Protein AF-A0A3M1DEK5-F1 (afdb_monomer)

Secondary structure (DSSP, 8-state):
----------------------S--------S---TTS--EEEE-SSEEEEE-GGGHHHHHHHHHHHHHHHHHHHHHHT---SSPEEEEEE-SSS---EEEEGGGTEEEEESSPP--TTT----HHHHHHHHHHHHHHHHHHH-SSSS-EEEEEEEEEE--SS--EEEEEEEEES----HHHHHHHHHHHHHHHTS----HHHHHHHHHHHHTT-S--TTGGG-GGG-SSHHHHHHHHHHHHHHHHHHHHHT-TTHHHHHHHHHHHHT-SSHHHHHHHHHSS-HHHHHHHHHHHHHHHHHHHHHHHHHT---S--SS--S---PEEEEEE-SS-EEEEEPPP----

Solvent-accessible surface area (backbone atoms only — not comparable to full-atom values): 20400 Å² total; per-residue (Å²): 134,90,82,79,85,77,86,76,90,72,80,89,76,84,78,84,77,72,87,72,86,62,78,78,82,69,77,65,75,86,63,95,72,76,57,88,90,58,70,76,44,76,51,73,60,95,60,36,36,36,35,29,36,84,93,40,51,70,55,46,55,53,48,55,56,40,52,63,65,37,45,59,56,43,24,58,56,61,71,47,80,75,89,67,62,35,37,34,40,56,41,72,90,55,103,57,55,56,66,43,55,39,55,81,51,40,32,36,40,38,35,65,47,72,62,81,46,70,64,60,31,89,65,60,43,65,56,25,43,52,29,24,28,49,25,41,31,48,47,51,57,46,28,39,65,50,93,53,76,46,71,46,69,68,53,77,46,78,47,76,72,90,80,65,71,45,82,53,56,47,67,47,69,48,79,83,67,75,39,38,18,56,56,43,4,51,9,51,40,36,14,32,76,59,69,39,40,71,94,30,73,34,36,52,50,54,50,44,52,22,54,76,66,74,57,68,80,52,80,72,45,33,44,36,69,87,62,35,91,41,75,66,46,45,51,44,33,40,50,50,20,26,51,44,40,51,47,36,32,73,77,74,29,81,49,52,67,41,45,43,25,48,49,28,20,75,68,61,57,81,51,63,45,60,40,32,33,75,72,74,70,37,43,50,66,56,50,50,54,57,37,52,48,59,52,34,56,54,44,52,63,66,43,43,67,59,61,75,65,59,75,90,80,73,80,94,60,76,84,91,77,88,64,73,72,43,76,78,43,85,54,100,88,53,70,44,68,48,74,62,81,80,81,80,78,133

Foldseek 3Di:
DDDDDDDDDDDDDPPPPDDPPDPDDPQDDPDPDPPPVFDWDWDDDPQAIEIDGPVCPVVSVVLRVLLVLLQCLLCVLLVHHDPHHAYEYEDAPDPDAAWAADLLRSYIYGYSPFDDDLLQHDFDRNNQRSQLNVSLNNLLCLQFLDNHFDFDWPDWDWDDPPPDIDIDIDTDGQGPQAAQLLSLQSSLQSSVSSPRGDDDPSLVVLLLCCLVVVNADDLVCRRDCVSQPDVSNNVRSSSLSNLLLVVCCVPPRSSLSSVLSNQNSVPVDSDSQVSCCVRVVGGSNRSSVSSSCVSNVVSCVVCVVVVVVDDDDDDPDDPPDDWDWDFPDDDPPDTDTDTDDDDDPD

Mean predicted aligned error: 13.61 Å

Radius of gyration: 29.68 Å; Cα contacts (8 Å, |Δi|>4): 471; chains: 1; bounding box: 72×61×105 Å

Nearest PDB structures (foldseek):
  4wz9-assembly1_A  TM=5.557E-01  e=1.636E-03  Anopheles gambiae
  4wz9-assembly1_B  TM=5.385E-01  e=1.636E-03  Anopheles gambiae
  4gaa-assembly1_B  TM=5.043E-01  e=1.481E-03  Xenopus laevis
  1gw6-assembly1_A  TM=5.086E-01  e=6.617E-03  Homo sapiens
  4fgm-assembly1_A  TM=4.361E-01  e=2.695E-03  Idiomarina loihiensis L2TR

Structure (mmCIF, N/CA/C/O backbone):
data_AF-A0A3M1DEK5-F1
#
_entry.id   AF-A0A3M1DEK5-F1
#
loop_
_atom_site.group_PDB
_atom_site.id
_atom_site.type_symbol
_atom_site.label_atom_id
_atom_site.label_alt_id
_atom_site.label_comp_id
_atom_site.label_asym_id
_atom_site.label_entity_id
_atom_site.label_seq_id
_atom_site.pdbx_PDB_ins_code
_atom_site.Cartn_x
_atom_site.Cartn_y
_atom_site.Cartn_z
_atom_site.occupancy
_atom_site.B_iso_or_equiv
_atom_site.auth_seq_id
_atom_site.auth_comp_id
_atom_site.auth_asym_id
_atom_site.auth_atom_id
_atom_site.pdbx_PDB_model_num
ATOM 1 N N . MET A 1 1 ? -29.230 46.510 -43.193 1.00 37.03 1 MET A N 1
ATOM 2 C CA . MET A 1 1 ? -29.216 45.340 -44.100 1.00 37.03 1 MET A CA 1
ATOM 3 C C . MET A 1 1 ? -28.936 44.106 -43.261 1.00 37.03 1 MET A C 1
ATOM 5 O O . MET A 1 1 ? -27.948 44.099 -42.545 1.00 37.03 1 MET A O 1
ATOM 9 N N . LYS A 1 2 ? -29.854 43.134 -43.260 1.00 36.25 2 LYS A N 1
ATOM 10 C CA . LYS A 1 2 ? -29.713 41.855 -42.552 1.00 36.25 2 LYS A CA 1
ATOM 11 C C . LYS A 1 2 ? -28.695 41.000 -43.308 1.00 36.25 2 LYS A C 1
ATOM 13 O O . LYS A 1 2 ? -28.969 40.644 -44.450 1.00 36.25 2 LYS A O 1
ATOM 18 N N . THR A 1 3 ? -27.567 40.660 -42.695 1.00 31.36 3 THR A N 1
ATOM 19 C CA . THR A 1 3 ? -26.621 39.694 -43.269 1.00 31.36 3 THR A CA 1
ATOM 20 C C . THR A 1 3 ? -26.770 38.378 -42.520 1.00 31.36 3 THR A C 1
ATOM 22 O O . THR A 1 3 ? -26.266 38.179 -41.422 1.00 31.36 3 THR A O 1
ATOM 25 N N . THR A 1 4 ? -27.580 37.512 -43.113 1.00 33.00 4 THR A N 1
ATOM 26 C CA . THR A 1 4 ? -27.827 36.121 -42.737 1.00 33.00 4 THR A CA 1
ATOM 27 C C . THR A 1 4 ? -26.549 35.290 -42.810 1.00 33.00 4 THR A C 1
ATOM 29 O O . THR A 1 4 ? -25.940 35.194 -43.875 1.00 33.00 4 THR A O 1
ATOM 32 N N . VAL A 1 5 ? -26.203 34.622 -41.709 1.00 33.22 5 VAL A N 1
ATOM 33 C CA . VAL A 1 5 ? -25.249 33.508 -41.691 1.00 33.22 5 VAL A CA 1
ATOM 34 C C . VAL A 1 5 ? -25.887 32.332 -42.435 1.00 33.22 5 VAL A C 1
ATOM 36 O O . VAL A 1 5 ? -26.913 31.800 -42.012 1.00 33.22 5 VAL A O 1
ATOM 39 N N . ARG A 1 6 ? -25.309 31.940 -43.574 1.00 29.34 6 ARG A N 1
ATOM 40 C CA . ARG A 1 6 ? -25.643 30.687 -44.263 1.00 29.34 6 ARG A CA 1
ATOM 41 C C . ARG A 1 6 ? -24.719 29.592 -43.737 1.00 29.34 6 ARG A C 1
ATOM 43 O O . ARG A 1 6 ? -23.532 29.602 -44.038 1.00 29.34 6 ARG A O 1
ATOM 50 N N . LEU A 1 7 ? -25.277 28.635 -42.995 1.00 34.72 7 LEU A N 1
ATOM 51 C CA . LEU A 1 7 ? -24.643 27.336 -42.784 1.00 34.72 7 LEU A CA 1
ATOM 52 C C . LEU A 1 7 ? -24.624 26.582 -44.120 1.00 34.72 7 LEU A C 1
ATOM 54 O O . LEU A 1 7 ? -25.664 26.121 -44.594 1.00 34.72 7 LEU A O 1
ATOM 58 N N . SER A 1 8 ? -23.451 26.444 -44.734 1.00 31.44 8 SER A N 1
ATOM 59 C CA . SER A 1 8 ? -23.248 25.476 -45.808 1.00 31.44 8 SER A CA 1
ATOM 60 C C . SER A 1 8 ? -22.974 24.105 -45.199 1.00 31.44 8 SER A C 1
ATOM 62 O O . SER A 1 8 ? -21.922 23.869 -44.610 1.00 31.44 8 SER A O 1
ATOM 64 N N . ARG A 1 9 ? -23.942 23.201 -45.375 1.00 39.97 9 ARG A N 1
ATOM 65 C CA . ARG A 1 9 ? -23.771 21.749 -45.279 1.00 39.97 9 ARG A CA 1
ATOM 66 C C . ARG A 1 9 ? -22.646 21.332 -46.234 1.00 39.97 9 ARG A C 1
ATOM 68 O O . ARG A 1 9 ? -22.867 21.292 -47.440 1.00 39.97 9 ARG A O 1
ATOM 75 N N . ALA A 1 10 ? -21.464 21.042 -45.704 1.00 33.56 10 ALA A N 1
ATOM 76 C CA . ALA A 1 10 ? -20.391 20.381 -46.437 1.00 33.56 10 ALA A CA 1
ATOM 77 C C . ALA A 1 10 ? -20.145 19.015 -45.792 1.00 33.56 10 ALA A C 1
ATOM 79 O O . ALA A 1 10 ? -20.048 18.892 -44.574 1.00 33.56 10 ALA A O 1
ATOM 80 N N . ALA A 1 11 ? -20.179 18.001 -46.648 1.00 32.59 11 ALA A N 1
ATOM 81 C CA . ALA A 1 11 ? -20.253 16.587 -46.342 1.00 32.59 11 ALA A CA 1
ATOM 82 C C . ALA A 1 11 ? -19.142 16.091 -45.408 1.00 32.59 11 ALA A C 1
ATOM 84 O O . ALA A 1 11 ? -17.968 16.411 -45.581 1.00 32.59 11 ALA A O 1
ATOM 85 N N . ALA A 1 12 ? -19.537 15.225 -44.475 1.00 32.56 12 ALA A N 1
ATOM 86 C CA . ALA A 1 12 ? -18.639 14.320 -43.784 1.00 32.56 12 ALA A CA 1
ATOM 87 C C . ALA A 1 12 ? -17.959 13.409 -44.818 1.00 32.56 12 ALA A C 1
ATOM 89 O O . ALA A 1 12 ? -18.596 12.530 -45.397 1.00 32.56 12 ALA A O 1
ATOM 90 N N . VAL A 1 13 ? -16.669 13.631 -45.054 1.00 30.77 13 VAL A N 1
ATOM 91 C CA . VAL A 1 13 ? -15.807 12.670 -45.740 1.00 30.77 13 VAL A CA 1
ATOM 92 C C . VAL A 1 13 ? -15.041 11.927 -44.656 1.00 30.77 13 VAL A C 1
ATOM 94 O O . VAL A 1 13 ? -14.088 12.438 -44.075 1.00 30.77 13 VAL A O 1
ATOM 97 N N . PHE A 1 14 ? -15.509 10.717 -44.362 1.00 32.22 14 PHE A N 1
ATOM 98 C CA . PHE A 1 14 ? -14.770 9.715 -43.606 1.00 32.22 14 PHE A CA 1
ATOM 99 C C . PHE A 1 14 ? -13.588 9.266 -44.476 1.00 32.22 14 PHE A C 1
ATOM 101 O O . PHE A 1 14 ? -13.751 8.450 -45.382 1.00 32.22 14 PHE A O 1
ATOM 108 N N . VAL A 1 15 ? -12.399 9.820 -44.241 1.00 31.03 15 VAL A N 1
ATOM 109 C CA . VAL A 1 15 ? -11.167 9.237 -44.781 1.00 31.03 15 VAL A CA 1
ATOM 110 C C . VAL A 1 15 ? -10.719 8.157 -43.804 1.00 31.03 15 VAL A C 1
ATOM 112 O O . VAL A 1 15 ? -10.085 8.430 -42.789 1.00 31.03 15 VAL A O 1
ATOM 115 N N . LEU A 1 16 ? -11.089 6.914 -44.120 1.00 36.59 16 LEU A N 1
ATOM 116 C CA . LEU A 1 16 ? -10.461 5.709 -43.585 1.00 36.59 16 LEU A CA 1
ATOM 117 C C . LEU A 1 16 ? -9.018 5.664 -44.121 1.00 36.59 16 LEU A C 1
ATOM 119 O O . LEU A 1 16 ? -8.759 5.156 -45.212 1.00 36.59 16 LEU A O 1
ATOM 123 N N . ALA A 1 17 ? -8.077 6.251 -43.382 1.00 32.72 17 ALA A N 1
ATOM 124 C CA . ALA A 1 17 ? -6.655 6.142 -43.679 1.00 32.72 17 ALA A CA 1
ATOM 125 C C . ALA A 1 17 ? -6.104 4.839 -43.080 1.00 32.72 17 ALA A C 1
ATOM 127 O O . ALA A 1 17 ? -5.862 4.726 -41.883 1.00 32.72 17 ALA A O 1
ATOM 128 N N . VAL A 1 18 ? -6.004 3.853 -43.970 1.00 32.34 18 VAL A N 1
ATOM 129 C CA . VAL A 1 18 ? -5.110 2.687 -44.011 1.00 32.34 18 VAL A CA 1
ATOM 130 C C . VAL A 1 18 ? -4.189 2.499 -42.796 1.00 32.34 18 VAL A C 1
ATOM 132 O O . VAL A 1 18 ? -3.241 3.252 -42.580 1.00 32.34 18 VAL A O 1
ATOM 135 N N . LEU A 1 19 ? -4.428 1.386 -42.094 1.00 37.12 19 LEU A N 1
ATOM 136 C CA .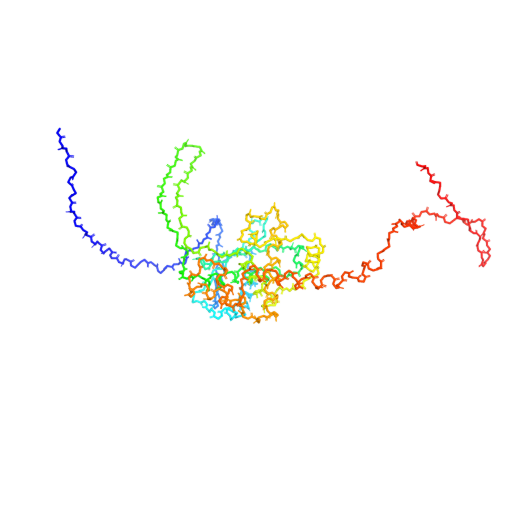 LEU A 1 19 ? -3.481 0.673 -41.238 1.00 37.12 19 LEU A CA 1
ATOM 137 C C . LEU A 1 19 ? -2.173 0.413 -42.001 1.00 37.12 19 LEU A C 1
ATOM 139 O O . LEU A 1 19 ? -2.036 -0.588 -42.706 1.00 37.12 19 LEU A O 1
ATOM 143 N N . ALA A 1 20 ? -1.197 1.303 -41.847 1.00 31.91 20 ALA A N 1
ATOM 144 C CA . ALA A 1 20 ? 0.193 0.926 -42.016 1.00 31.91 20 ALA A CA 1
ATOM 145 C C . ALA A 1 20 ? 0.581 0.114 -40.775 1.00 31.91 20 ALA A C 1
ATOM 147 O O . ALA A 1 20 ? 0.596 0.635 -39.661 1.00 31.91 20 ALA A O 1
ATOM 148 N N . ALA A 1 21 ? 0.850 -1.177 -40.974 1.00 38.56 21 ALA A N 1
ATOM 149 C CA . ALA A 1 21 ? 1.498 -2.028 -39.990 1.00 38.56 21 ALA A CA 1
ATOM 150 C C . ALA A 1 21 ? 2.889 -1.449 -39.678 1.00 38.56 21 ALA A C 1
ATOM 152 O O . ALA A 1 21 ? 3.874 -1.751 -40.350 1.00 38.56 21 ALA A O 1
ATOM 153 N N . GLY A 1 22 ? 2.945 -0.559 -38.687 1.00 32.78 22 GLY A N 1
ATOM 154 C CA . GLY A 1 22 ? 4.176 -0.203 -37.998 1.00 32.78 22 GLY A CA 1
ATOM 155 C C . GLY A 1 22 ? 4.704 -1.408 -37.213 1.00 32.78 22 GLY A C 1
ATOM 156 O O . GLY A 1 22 ? 3.951 -2.358 -36.970 1.00 32.78 22 GLY A O 1
ATOM 157 N N . PRO A 1 23 ? 5.992 -1.407 -36.828 1.00 33.41 23 PRO A N 1
ATOM 158 C CA . PRO A 1 23 ? 6.548 -2.476 -36.010 1.00 33.41 23 PRO A CA 1
ATOM 159 C C . PRO A 1 23 ? 5.674 -2.642 -34.765 1.00 33.41 23 PRO A C 1
ATOM 161 O O . PRO A 1 23 ? 5.221 -1.642 -34.205 1.00 33.41 23 PRO A O 1
ATOM 164 N N . ALA A 1 24 ? 5.409 -3.898 -34.388 1.00 33.09 24 ALA A N 1
ATOM 165 C CA . ALA A 1 24 ? 4.643 -4.263 -33.201 1.00 33.09 24 ALA A CA 1
ATOM 166 C C . ALA A 1 24 ? 4.950 -3.283 -32.068 1.00 33.09 24 ALA A C 1
ATOM 168 O O . ALA A 1 24 ? 6.126 -3.065 -31.769 1.00 33.09 24 ALA A O 1
ATOM 169 N N . ALA A 1 25 ? 3.904 -2.662 -31.517 1.00 34.53 25 ALA A N 1
ATOM 170 C CA . ALA A 1 25 ? 4.007 -1.697 -30.439 1.00 34.53 25 ALA A CA 1
ATOM 171 C C . ALA A 1 25 ? 4.928 -2.259 -29.347 1.00 34.53 25 ALA A C 1
ATOM 173 O O . ALA A 1 25 ? 4.537 -3.112 -28.553 1.00 34.53 25 ALA A O 1
ATOM 174 N N . ARG A 1 26 ? 6.189 -1.815 -29.335 1.00 38.62 26 ARG A N 1
ATOM 175 C CA . ARG A 1 26 ? 7.014 -1.891 -28.137 1.00 38.62 26 ARG A CA 1
ATOM 176 C C . ARG A 1 26 ? 6.287 -0.999 -27.146 1.00 38.62 26 ARG A C 1
ATOM 178 O O . ARG A 1 26 ? 6.066 0.168 -27.467 1.00 38.62 26 ARG A O 1
ATOM 185 N N . GLY A 1 27 ? 5.843 -1.578 -26.030 1.00 37.97 27 GLY A N 1
ATOM 186 C CA . GLY A 1 27 ? 5.125 -0.858 -24.981 1.00 37.97 27 GLY A CA 1
ATOM 187 C C . GLY A 1 27 ? 5.787 0.493 -24.730 1.00 37.97 27 GLY A C 1
ATOM 188 O O . GLY A 1 27 ? 7.012 0.573 -24.621 1.00 37.97 27 GLY A O 1
ATOM 189 N N . GLY A 1 28 ? 4.984 1.555 -24.752 1.00 39.44 28 GLY A N 1
ATOM 190 C CA . GLY A 1 28 ? 5.472 2.894 -24.466 1.00 39.44 28 GLY A CA 1
ATOM 191 C C . GLY A 1 28 ? 6.016 2.909 -23.046 1.00 39.44 28 GLY A C 1
ATOM 192 O O . GLY A 1 28 ? 5.269 2.692 -22.100 1.00 39.44 28 GLY A O 1
ATOM 193 N N . PHE A 1 29 ? 7.318 3.122 -22.902 1.00 50.53 29 PHE A N 1
ATOM 194 C CA . PHE A 1 29 ? 7.908 3.367 -21.599 1.00 50.53 29 PHE A CA 1
ATOM 195 C C . PHE A 1 29 ? 7.565 4.782 -21.161 1.00 50.53 29 PHE A C 1
ATOM 197 O O . PHE A 1 29 ? 7.844 5.740 -21.886 1.00 50.53 29 PHE A O 1
ATOM 204 N N . PHE A 1 30 ? 7.042 4.925 -19.952 1.00 54.28 30 PHE A N 1
ATOM 205 C CA . PHE A 1 30 ? 7.043 6.206 -19.276 1.00 54.28 30 PHE A CA 1
ATOM 206 C C . PHE A 1 30 ? 8.426 6.401 -18.640 1.00 54.28 30 PHE A C 1
ATOM 208 O O . PHE A 1 30 ? 8.727 5.899 -17.555 1.00 54.28 30 PHE A O 1
ATOM 215 N N . TYR A 1 31 ? 9.316 7.083 -19.361 1.00 56.50 31 TYR A N 1
ATOM 216 C CA . TYR A 1 31 ? 10.616 7.499 -18.838 1.00 56.50 31 TYR A CA 1
ATOM 217 C C . TYR A 1 31 ? 10.528 8.942 -18.348 1.00 56.50 31 TYR A C 1
ATOM 219 O O . TYR A 1 31 ? 10.505 9.860 -19.160 1.00 56.50 31 TYR A O 1
ATOM 227 N N . ASP A 1 32 ? 10.563 9.143 -17.030 1.00 54.38 32 ASP A N 1
ATOM 228 C CA . ASP A 1 32 ? 10.755 10.482 -16.453 1.00 54.38 32 ASP A CA 1
ATOM 229 C C . ASP A 1 32 ? 12.194 10.993 -16.708 1.00 54.38 32 ASP A C 1
ATOM 231 O O . ASP A 1 32 ? 12.430 12.189 -16.833 1.00 54.38 32 ASP A O 1
ATOM 235 N N . ARG A 1 33 ? 13.183 10.097 -16.901 1.00 63.53 33 ARG A N 1
ATOM 236 C CA . ARG A 1 33 ? 14.570 10.442 -17.289 1.00 63.53 33 ARG A CA 1
ATOM 237 C C . ARG A 1 33 ? 15.242 9.301 -18.071 1.00 63.53 33 ARG A C 1
ATOM 239 O O . ARG A 1 33 ? 15.556 8.273 -17.466 1.00 63.53 33 ARG A O 1
ATOM 246 N N . PRO A 1 34 ? 15.486 9.436 -19.389 1.00 64.56 34 PRO A N 1
ATOM 247 C CA . PRO A 1 34 ? 15.932 8.311 -20.217 1.00 64.56 34 PRO A CA 1
ATOM 248 C C . PRO A 1 34 ? 17.421 7.942 -20.079 1.00 64.56 34 PRO A C 1
ATOM 250 O O . PRO A 1 34 ? 17.779 6.850 -20.505 1.00 64.56 34 PRO A O 1
ATOM 253 N N . TYR A 1 35 ? 18.266 8.802 -19.484 1.00 77.00 35 TYR A N 1
ATOM 254 C CA . TYR A 1 35 ? 19.733 8.630 -19.370 1.00 77.00 35 TYR A CA 1
ATOM 255 C C . TYR A 1 35 ? 20.356 8.031 -20.646 1.00 77.00 35 TYR A C 1
ATOM 257 O O . TYR A 1 35 ? 20.676 6.842 -20.684 1.00 77.00 35 TYR A O 1
ATOM 265 N N . PRO A 1 36 ? 20.461 8.826 -21.729 1.00 79.31 36 PRO A N 1
ATOM 266 C CA . PRO A 1 36 ? 20.830 8.330 -23.059 1.00 79.31 36 PRO A CA 1
ATOM 267 C C . PRO A 1 36 ? 22.260 7.773 -23.145 1.00 79.31 36 PRO A C 1
ATOM 269 O O . PRO A 1 36 ? 22.608 7.117 -24.121 1.00 79.31 36 PRO A O 1
ATOM 272 N N . ASP A 1 37 ? 23.087 8.054 -22.143 1.00 83.56 37 ASP A N 1
ATOM 273 C CA . ASP A 1 37 ? 24.446 7.557 -21.952 1.00 83.56 37 ASP A CA 1
ATOM 274 C C . ASP A 1 37 ? 24.506 6.146 -21.338 1.00 83.56 37 ASP A C 1
ATOM 276 O O . ASP A 1 37 ? 25.575 5.537 -21.303 1.00 83.56 37 ASP A O 1
ATOM 280 N N . ILE A 1 38 ? 23.371 5.607 -20.883 1.00 85.06 38 ILE A N 1
ATOM 281 C CA . ILE A 1 38 ? 23.278 4.282 -20.272 1.00 85.06 38 ILE A CA 1
ATOM 282 C C . ILE A 1 38 ? 22.913 3.224 -21.314 1.00 85.06 38 ILE A C 1
ATOM 284 O O . ILE A 1 38 ? 21.900 3.315 -22.012 1.00 85.06 38 ILE A O 1
ATOM 288 N N . GLU A 1 39 ? 23.710 2.157 -21.360 1.00 89.94 39 GLU A N 1
ATOM 289 C CA . GLU A 1 39 ? 23.366 0.944 -22.095 1.00 89.94 39 GLU A CA 1
ATOM 290 C C . GLU A 1 39 ? 22.383 0.097 -21.275 1.00 89.94 39 GLU A C 1
ATOM 292 O O . GLU A 1 39 ? 22.756 -0.607 -20.331 1.00 89.94 39 GLU A O 1
ATOM 297 N N . TRP A 1 40 ? 21.103 0.193 -21.631 1.00 91.38 40 TRP A N 1
ATOM 298 C CA . TRP A 1 40 ? 20.036 -0.572 -20.996 1.00 91.38 40 TRP A CA 1
ATOM 299 C C . TRP A 1 40 ? 20.010 -2.025 -21.484 1.00 91.38 40 TRP A C 1
ATOM 301 O O . TRP A 1 40 ? 19.924 -2.313 -22.677 1.00 91.38 40 TRP A O 1
ATOM 311 N N . LEU A 1 41 ? 20.005 -2.942 -20.526 1.00 94.19 41 LEU A N 1
ATOM 312 C CA . LEU A 1 41 ? 19.834 -4.378 -20.680 1.00 94.19 41 LEU A CA 1
ATOM 313 C C . LEU A 1 41 ? 18.426 -4.779 -20.234 1.00 94.19 41 LEU A C 1
ATOM 315 O O . LEU A 1 41 ? 17.814 -4.113 -19.399 1.00 94.19 41 LEU A O 1
ATOM 319 N N . VAL A 1 42 ? 17.919 -5.892 -20.764 1.00 96.19 42 VAL A N 1
ATOM 320 C CA . VAL A 1 42 ? 16.624 -6.459 -20.369 1.00 96.19 42 VAL A CA 1
ATOM 321 C C . VAL A 1 42 ? 16.779 -7.909 -19.927 1.00 96.19 42 VAL A C 1
ATOM 323 O O . VAL A 1 42 ? 17.345 -8.738 -20.638 1.00 96.19 42 VAL A O 1
ATOM 326 N N . HIS A 1 43 ? 16.245 -8.221 -18.750 1.00 96.81 43 HIS A N 1
ATOM 327 C CA . HIS A 1 43 ? 16.070 -9.575 -18.250 1.00 96.81 43 HIS A CA 1
ATOM 328 C C . HIS A 1 43 ? 14.577 -9.917 -18.257 1.00 96.81 43 HIS A C 1
ATOM 330 O O . HIS A 1 43 ? 13.801 -9.377 -17.471 1.00 96.81 43 HIS A O 1
ATOM 336 N N . GLU A 1 44 ? 14.160 -10.793 -19.172 1.00 97.69 44 GLU A N 1
ATOM 337 C CA . GLU A 1 44 ? 12.771 -11.247 -19.241 1.00 97.69 44 GLU A CA 1
ATOM 338 C C . GLU A 1 44 ? 12.520 -12.479 -18.364 1.00 97.69 44 GLU A C 1
ATOM 340 O O . GLU A 1 44 ? 13.320 -13.417 -18.339 1.00 97.69 44 GLU A O 1
ATOM 345 N N . THR A 1 45 ? 11.361 -12.493 -17.710 1.00 98.00 45 THR A N 1
ATOM 346 C CA . THR A 1 45 ? 10.794 -13.636 -16.985 1.00 98.00 45 THR A CA 1
ATOM 347 C C . THR A 1 45 ? 9.441 -14.027 -17.598 1.00 98.00 45 THR A C 1
ATOM 349 O O . THR A 1 45 ? 9.114 -13.589 -18.708 1.00 98.00 45 THR A O 1
ATOM 352 N N . GLU A 1 46 ? 8.659 -14.876 -16.925 1.00 97.12 46 GLU A N 1
ATOM 353 C CA . GLU A 1 46 ? 7.328 -15.281 -17.395 1.00 97.12 46 GLU A CA 1
ATOM 354 C C . GLU A 1 46 ? 6.374 -14.081 -17.442 1.00 97.12 46 GLU A C 1
ATOM 356 O O . GLU A 1 46 ? 5.770 -13.816 -18.483 1.00 97.12 46 GLU A O 1
ATOM 361 N N . HIS A 1 47 ? 6.332 -13.293 -16.365 1.00 97.50 47 HIS A N 1
ATOM 362 C CA . HIS A 1 47 ? 5.372 -12.203 -16.190 1.00 97.50 47 HIS A CA 1
ATOM 363 C C . HIS A 1 47 ? 5.982 -10.797 -16.292 1.00 97.50 47 HIS A C 1
ATOM 365 O O . HIS A 1 47 ? 5.239 -9.816 -16.354 1.00 97.50 47 HIS A O 1
ATOM 371 N N . PHE A 1 48 ? 7.314 -10.666 -16.328 1.00 97.50 48 PHE A N 1
ATOM 372 C CA . PHE A 1 48 ? 7.986 -9.367 -16.238 1.00 97.50 48 PHE A CA 1
ATOM 373 C C . PHE A 1 48 ? 9.099 -9.174 -17.276 1.00 97.50 48 PHE A C 1
ATOM 375 O O . PHE A 1 48 ? 9.691 -10.124 -17.797 1.00 97.50 48 PHE A O 1
ATOM 382 N N . ARG A 1 49 ? 9.402 -7.905 -17.563 1.00 97.31 49 ARG A N 1
ATOM 383 C CA . ARG A 1 49 ? 10.611 -7.458 -18.269 1.00 97.31 49 ARG A CA 1
ATOM 384 C C . ARG A 1 49 ? 11.376 -6.501 -17.366 1.00 97.31 49 ARG A C 1
ATOM 386 O O . ARG A 1 49 ? 10.888 -5.410 -17.098 1.00 97.31 49 ARG A O 1
ATOM 393 N N . VAL A 1 50 ? 12.551 -6.900 -16.889 1.00 97.00 50 VAL A N 1
ATOM 394 C CA . VAL A 1 50 ? 13.363 -6.090 -15.972 1.00 97.00 50 VAL A CA 1
ATOM 395 C C . VAL A 1 50 ? 14.458 -5.369 -16.749 1.00 97.00 50 VAL A C 1
ATOM 397 O O . VAL A 1 50 ? 15.372 -6.005 -17.268 1.00 97.00 50 VAL A O 1
ATOM 400 N N . TYR A 1 51 ? 14.365 -4.048 -16.822 1.00 94.44 51 TYR A N 1
ATOM 401 C CA . TYR A 1 51 ? 15.318 -3.157 -17.470 1.00 94.44 51 TYR A CA 1
ATOM 402 C C . TYR A 1 51 ? 16.343 -2.654 -16.457 1.00 94.44 51 TYR A C 1
ATOM 404 O O . TYR A 1 51 ? 15.976 -2.152 -15.396 1.00 94.44 51 TYR A O 1
ATOM 412 N N . TYR A 1 52 ? 17.626 -2.804 -16.774 1.00 94.31 52 TYR A N 1
ATOM 413 C CA . TYR A 1 52 ? 18.743 -2.485 -15.881 1.00 94.31 52 TYR A CA 1
ATOM 414 C C . TYR A 1 52 ? 19.998 -2.125 -16.689 1.00 94.31 52 TYR A C 1
ATOM 416 O O . TYR A 1 52 ? 19.965 -2.122 -17.913 1.00 94.31 52 TYR A O 1
ATOM 424 N N . TYR A 1 53 ? 21.113 -1.832 -16.029 1.00 93.62 53 TYR A N 1
ATOM 425 C CA . TYR A 1 53 ? 22.426 -1.600 -16.647 1.00 93.62 53 TYR A CA 1
ATOM 426 C C . TYR A 1 53 ? 23.482 -2.430 -15.917 1.00 93.62 53 TYR A C 1
ATOM 428 O O . TYR A 1 53 ? 23.232 -2.897 -14.810 1.00 93.62 53 TYR A O 1
ATOM 436 N N . ALA A 1 54 ? 24.650 -2.654 -16.526 1.00 92.25 54 ALA A N 1
ATOM 437 C CA . ALA A 1 54 ? 25.598 -3.688 -16.086 1.00 92.25 54 ALA A CA 1
ATOM 438 C C . ALA A 1 54 ? 25.972 -3.649 -14.585 1.00 92.25 54 ALA A C 1
ATOM 440 O O . ALA A 1 54 ? 26.133 -4.704 -13.977 1.00 92.25 54 ALA A O 1
ATOM 441 N N . GLY A 1 55 ? 26.053 -2.460 -13.971 1.00 91.69 55 GLY A N 1
ATOM 442 C CA . GLY A 1 55 ? 26.310 -2.305 -12.529 1.00 91.69 55 GLY A CA 1
ATOM 443 C C . GLY A 1 55 ? 25.204 -2.857 -11.616 1.00 91.69 55 GLY A C 1
ATOM 444 O O . GLY A 1 55 ? 25.494 -3.297 -10.509 1.00 91.69 55 GLY A O 1
ATOM 445 N N . GLU A 1 56 ? 23.966 -2.937 -12.110 1.00 93.94 56 GLU A N 1
ATOM 446 C CA . GLU A 1 56 ? 22.770 -3.328 -11.351 1.00 93.94 56 GLU A CA 1
ATOM 447 C C . GLU A 1 56 ? 22.322 -4.769 -11.580 1.00 93.94 56 GLU A C 1
ATOM 449 O O . GLU A 1 56 ? 21.214 -5.146 -11.197 1.00 93.94 56 GLU A O 1
ATOM 454 N N . GLU A 1 57 ? 23.145 -5.614 -12.204 1.00 95.81 57 GLU A N 1
ATOM 455 C CA . GLU A 1 57 ? 22.734 -6.985 -12.529 1.00 95.81 57 GLU A CA 1
ATOM 456 C C . GLU A 1 57 ? 22.272 -7.766 -11.285 1.00 95.81 57 GLU A C 1
ATOM 458 O O . GLU A 1 57 ? 21.277 -8.498 -11.329 1.00 95.81 57 GLU A O 1
ATOM 463 N N . TRP A 1 58 ? 22.958 -7.589 -10.150 1.00 95.25 58 TRP A N 1
ATOM 464 C CA . TRP A 1 58 ? 22.575 -8.232 -8.893 1.00 95.25 58 TRP A CA 1
ATOM 465 C C . TRP A 1 58 ? 21.180 -7.788 -8.427 1.00 95.25 58 TRP A C 1
ATOM 467 O O . TRP A 1 58 ? 20.334 -8.636 -8.113 1.00 95.25 58 TRP A O 1
ATOM 477 N N . THR A 1 59 ? 20.921 -6.478 -8.438 1.00 95.62 59 THR A N 1
ATOM 478 C CA . THR A 1 59 ? 19.628 -5.888 -8.077 1.00 95.62 59 THR A CA 1
ATOM 479 C C . THR A 1 59 ? 18.537 -6.366 -9.032 1.00 95.62 59 THR A C 1
ATOM 481 O O . THR A 1 59 ? 17.496 -6.845 -8.585 1.00 95.62 59 THR A O 1
ATOM 484 N N . ALA A 1 60 ? 18.791 -6.342 -10.342 1.00 96.94 60 ALA A N 1
ATOM 485 C CA . ALA A 1 60 ? 17.846 -6.766 -11.371 1.00 96.94 60 ALA A CA 1
ATOM 486 C C . ALA A 1 60 ? 17.435 -8.238 -11.225 1.00 96.94 60 ALA A C 1
ATOM 488 O O . ALA A 1 60 ? 16.249 -8.564 -11.286 1.00 96.94 60 ALA A O 1
ATOM 489 N N . ARG A 1 61 ? 18.389 -9.136 -10.942 1.00 97.75 61 ARG A N 1
ATOM 490 C CA . ARG A 1 61 ? 18.102 -10.554 -10.656 1.00 97.75 61 ARG A CA 1
ATOM 491 C C . ARG A 1 61 ? 17.255 -10.721 -9.396 1.00 97.75 61 ARG A C 1
ATOM 493 O O . ARG A 1 61 ? 16.375 -11.583 -9.345 1.00 97.75 61 ARG A O 1
ATOM 500 N N . ARG A 1 62 ? 17.515 -9.911 -8.367 1.00 97.31 62 ARG A N 1
ATOM 501 C CA . ARG A 1 62 ? 16.746 -9.924 -7.118 1.00 97.31 62 ARG A CA 1
ATOM 502 C C . ARG A 1 62 ? 15.318 -9.416 -7.332 1.00 97.31 62 ARG A C 1
ATOM 504 O O . ARG A 1 62 ? 14.390 -10.062 -6.849 1.00 97.31 62 ARG A O 1
ATOM 511 N N . VAL A 1 63 ? 15.149 -8.332 -8.084 1.00 97.50 63 VAL A N 1
ATOM 512 C CA . VAL A 1 63 ? 13.849 -7.786 -8.501 1.00 97.50 63 VAL A CA 1
ATOM 513 C C . VAL A 1 63 ? 13.066 -8.823 -9.301 1.00 97.50 63 VAL A C 1
ATOM 515 O O . VAL A 1 63 ? 11.955 -9.157 -8.910 1.00 97.50 63 VAL A O 1
ATOM 518 N N . ALA A 1 64 ? 13.663 -9.422 -10.336 1.00 98.31 64 ALA A N 1
ATOM 519 C CA . ALA A 1 64 ? 13.025 -10.461 -11.148 1.00 98.31 64 ALA A CA 1
ATOM 520 C C . ALA A 1 64 ? 12.522 -11.642 -10.298 1.00 98.31 64 ALA A C 1
ATOM 522 O O . ALA A 1 64 ? 11.376 -12.072 -10.421 1.00 98.31 64 ALA A O 1
ATOM 523 N N . LYS A 1 65 ? 13.358 -12.131 -9.372 1.00 98.25 65 LYS A N 1
ATOM 524 C CA . LYS A 1 65 ? 12.998 -13.222 -8.457 1.00 98.25 65 LYS A CA 1
ATOM 525 C C . LYS A 1 65 ? 11.790 -12.878 -7.582 1.00 98.25 65 LYS A C 1
ATOM 527 O O . LYS A 1 65 ? 10.938 -13.738 -7.368 1.00 98.25 65 LYS A O 1
ATOM 532 N N . TRP A 1 66 ? 11.758 -11.681 -7.000 1.00 98.06 66 TRP A N 1
ATOM 533 C CA . TRP A 1 66 ? 10.681 -11.292 -6.089 1.00 98.06 66 TRP A CA 1
ATOM 534 C C . TRP A 1 66 ? 9.410 -10.872 -6.827 1.00 98.06 66 TRP A C 1
ATOM 536 O O . TRP A 1 66 ? 8.332 -11.187 -6.335 1.00 98.06 66 TRP A O 1
ATOM 546 N N . ALA A 1 67 ? 9.522 -10.294 -8.026 1.00 97.75 67 ALA A N 1
ATOM 547 C CA . ALA A 1 67 ? 8.388 -10.006 -8.904 1.00 97.75 67 ALA A CA 1
ATOM 548 C C . ALA A 1 67 ? 7.594 -11.285 -9.208 1.00 97.75 67 ALA A C 1
ATOM 550 O O . ALA A 1 67 ? 6.391 -11.353 -8.965 1.00 97.75 67 ALA A O 1
ATOM 551 N N . GLU A 1 68 ? 8.286 -12.347 -9.634 1.00 98.25 68 GLU A N 1
ATOM 552 C CA . GLU A 1 68 ? 7.655 -13.642 -9.923 1.00 98.25 68 GLU A CA 1
ATOM 553 C C . GLU A 1 68 ? 7.021 -14.279 -8.680 1.00 98.25 68 GLU A C 1
ATOM 555 O O . GLU A 1 68 ? 5.943 -14.865 -8.748 1.00 98.25 68 GLU A O 1
ATOM 560 N N . ARG A 1 69 ? 7.641 -14.121 -7.505 1.00 98.06 69 ARG A N 1
ATOM 561 C CA . ARG A 1 69 ? 7.054 -14.608 -6.246 1.00 98.06 69 ARG A CA 1
ATOM 562 C C . ARG A 1 69 ? 5.832 -13.808 -5.800 1.00 98.06 69 ARG A C 1
ATOM 564 O O . ARG A 1 69 ? 4.978 -14.366 -5.119 1.00 98.06 69 ARG A O 1
ATOM 571 N N . ALA A 1 70 ? 5.769 -12.521 -6.128 1.00 97.19 70 ALA A N 1
ATOM 572 C CA . ALA A 1 70 ? 4.641 -11.654 -5.808 1.00 97.19 70 ALA A CA 1
ATOM 573 C C . ALA A 1 70 ? 3.460 -11.848 -6.773 1.00 97.19 70 ALA A C 1
ATOM 575 O O . ALA A 1 70 ? 2.318 -11.613 -6.377 1.00 97.19 70 ALA A O 1
ATOM 576 N N . TYR A 1 71 ? 3.714 -12.315 -8.004 1.00 97.44 71 TYR A N 1
ATOM 577 C CA . TYR A 1 71 ? 2.707 -12.399 -9.064 1.00 97.44 71 TYR A CA 1
ATOM 578 C C . TYR A 1 71 ? 1.439 -13.150 -8.639 1.00 97.44 71 TYR A C 1
ATOM 580 O O . TYR A 1 71 ? 0.347 -12.579 -8.663 1.00 97.44 71 TYR A O 1
ATOM 588 N N . GLY A 1 72 ? 1.580 -14.408 -8.210 1.00 96.44 72 GLY A N 1
ATOM 589 C CA . GLY A 1 72 ? 0.453 -15.250 -7.793 1.00 96.44 72 GLY A CA 1
ATOM 590 C C . GLY A 1 72 ? -0.341 -14.640 -6.632 1.00 96.44 72 GLY A C 1
ATOM 591 O O . GLY A 1 72 ? -1.508 -14.302 -6.822 1.00 96.44 72 GLY A O 1
ATOM 592 N N . PRO A 1 73 ? 0.282 -14.405 -5.458 1.00 95.81 73 PRO A N 1
ATOM 593 C CA . PRO A 1 73 ? -0.414 -13.865 -4.289 1.00 95.81 73 PRO A CA 1
ATOM 594 C C . PRO A 1 73 ? -1.184 -12.564 -4.553 1.00 95.81 73 PRO A C 1
ATOM 596 O O . PRO A 1 73 ? -2.305 -12.406 -4.067 1.00 95.81 73 PRO A O 1
ATOM 599 N N . VAL A 1 74 ? -0.606 -11.641 -5.330 1.00 94.88 74 VAL A N 1
ATOM 600 C CA . VAL A 1 74 ? -1.237 -10.346 -5.621 1.00 94.88 74 VAL A CA 1
ATOM 601 C C . VAL A 1 74 ? -2.347 -10.488 -6.662 1.00 94.88 74 VAL A C 1
ATOM 603 O O . VAL A 1 74 ? -3.442 -9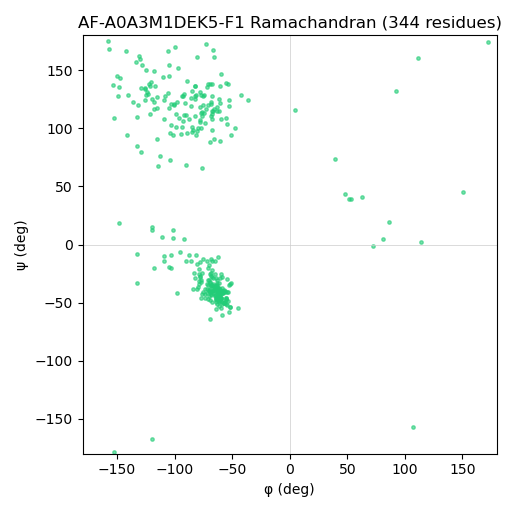.972 -6.453 1.00 94.88 74 VAL A O 1
ATOM 606 N N . THR A 1 75 ? -2.130 -11.205 -7.767 1.00 94.00 75 THR A N 1
ATOM 607 C CA . THR A 1 75 ? -3.172 -11.361 -8.803 1.00 94.00 75 THR A CA 1
ATOM 608 C C . THR A 1 75 ? -4.361 -12.190 -8.316 1.00 94.00 75 THR A C 1
ATOM 610 O O . THR A 1 75 ? -5.507 -11.875 -8.647 1.00 94.00 75 THR A O 1
ATOM 613 N N . GLU A 1 76 ? -4.129 -13.199 -7.471 1.00 94.38 76 GLU A N 1
ATOM 614 C CA . GLU A 1 76 ? -5.179 -14.028 -6.869 1.00 94.38 76 GLU A CA 1
ATOM 615 C C . GLU A 1 76 ? -6.089 -13.234 -5.928 1.00 94.38 76 GLU A C 1
ATOM 617 O O . GLU A 1 76 ? -7.306 -13.457 -5.934 1.00 94.38 76 GLU A O 1
ATOM 622 N N . LEU A 1 77 ? -5.534 -12.269 -5.179 1.00 92.25 77 LEU A N 1
ATOM 623 C CA . LEU A 1 77 ? -6.286 -11.394 -4.272 1.00 92.25 77 LEU A CA 1
ATOM 624 C C . LEU A 1 77 ? -7.432 -10.669 -4.996 1.00 92.25 77 LEU A C 1
ATOM 626 O O . LEU A 1 77 ? -8.548 -10.602 -4.477 1.00 92.25 77 LEU A O 1
ATOM 630 N N . PHE A 1 78 ? -7.178 -10.205 -6.221 1.00 89.56 78 PHE A N 1
ATOM 631 C CA . PHE A 1 78 ? -8.173 -9.556 -7.082 1.00 89.56 78 PHE A CA 1
ATOM 632 C C . PHE A 1 78 ? -8.828 -10.520 -8.079 1.00 89.56 78 PHE A C 1
ATOM 634 O O . PHE A 1 78 ? -9.756 -10.133 -8.781 1.00 89.56 78 PHE A O 1
ATOM 641 N N . SER A 1 79 ? -8.364 -11.774 -8.164 1.00 91.06 79 SER A N 1
ATOM 642 C CA . SER A 1 79 ? -8.703 -12.706 -9.253 1.00 91.06 79 SER A CA 1
ATOM 643 C C . SER A 1 79 ? -8.560 -12.060 -10.634 1.00 91.06 79 SER A C 1
ATOM 645 O O . SER A 1 79 ? -9.414 -12.212 -11.508 1.00 91.06 79 SER A O 1
ATOM 647 N N . PHE A 1 80 ? -7.468 -11.315 -10.799 1.00 87.75 80 PHE A N 1
ATOM 648 C CA . PHE A 1 80 ? -7.190 -10.488 -11.964 1.00 87.75 80 PHE A CA 1
ATOM 649 C C . PHE A 1 80 ? -5.780 -10.796 -12.494 1.00 87.75 80 PHE A C 1
ATOM 651 O O . PHE A 1 80 ? -4.831 -10.069 -12.190 1.00 87.75 80 PHE A O 1
ATOM 658 N N . PRO A 1 81 ? -5.601 -11.899 -13.248 1.00 88.44 81 PRO A N 1
ATOM 659 C CA . PRO A 1 81 ? -4.334 -12.179 -13.909 1.00 88.44 81 PRO A CA 1
ATOM 660 C C . PRO A 1 81 ? -4.081 -11.151 -15.017 1.00 88.44 81 PRO A C 1
ATOM 662 O O . PRO A 1 81 ? -4.984 -10.785 -15.776 1.00 88.44 81 PRO A O 1
ATOM 665 N N . LEU A 1 82 ? -2.836 -10.694 -15.117 1.00 85.62 82 LEU A N 1
ATOM 666 C CA . LEU A 1 82 ? -2.423 -9.723 -16.126 1.00 85.62 82 LEU A CA 1
ATOM 667 C C . LEU A 1 82 ? -2.126 -10.437 -17.446 1.00 85.62 82 LEU A C 1
ATOM 669 O O . LEU A 1 82 ? -1.488 -11.486 -17.457 1.00 85.62 82 LEU A O 1
ATOM 673 N N . LYS A 1 83 ? -2.598 -9.863 -18.558 1.00 83.69 83 LYS A N 1
ATOM 674 C CA . LYS A 1 83 ? -2.382 -10.417 -19.907 1.00 83.69 83 LYS A CA 1
ATOM 675 C C . LYS A 1 83 ? -1.007 -10.072 -20.468 1.00 83.69 83 LYS A C 1
ATOM 677 O O . LYS A 1 83 ? -0.398 -10.894 -21.141 1.00 83.69 83 LYS A O 1
ATOM 682 N N . GLU A 1 84 ? -0.555 -8.853 -20.199 1.00 84.62 84 GLU A N 1
ATOM 683 C CA . GLU A 1 84 ? 0.717 -8.329 -20.681 1.00 84.62 84 GLU A CA 1
ATOM 684 C C . GLU A 1 84 ? 1.797 -8.474 -19.609 1.00 84.62 84 GLU A C 1
ATOM 686 O O . GLU A 1 84 ? 1.506 -8.451 -18.408 1.00 84.62 84 GLU A O 1
ATOM 691 N N . LYS A 1 85 ? 3.055 -8.598 -20.047 1.00 91.06 85 LYS A N 1
ATOM 692 C CA . LYS A 1 85 ? 4.197 -8.546 -19.129 1.00 91.06 85 LYS A CA 1
ATOM 693 C C . LYS A 1 85 ? 4.355 -7.135 -18.573 1.00 91.06 85 LYS A C 1
ATOM 695 O O . LYS A 1 85 ? 4.320 -6.171 -19.336 1.00 91.06 85 LYS A O 1
ATOM 700 N N . ILE A 1 86 ? 4.637 -7.041 -17.279 1.00 89.62 86 ILE A N 1
ATOM 701 C CA . ILE A 1 86 ? 4.919 -5.768 -16.613 1.00 89.62 86 ILE A CA 1
ATOM 702 C C . ILE A 1 86 ? 6.395 -5.405 -16.776 1.00 89.62 86 ILE A C 1
ATOM 704 O O . ILE A 1 86 ? 7.294 -6.223 -16.567 1.00 89.62 86 ILE A O 1
ATOM 708 N N . ASN A 1 87 ? 6.648 -4.162 -17.160 1.00 92.00 87 ASN A N 1
ATOM 709 C CA . ASN A 1 87 ? 7.974 -3.585 -17.286 1.00 92.00 87 ASN A CA 1
ATOM 710 C C . ASN A 1 87 ? 8.445 -3.122 -15.904 1.00 92.00 87 ASN A C 1
ATOM 712 O O . ASN A 1 87 ? 7.741 -2.380 -15.228 1.00 92.00 87 ASN A O 1
ATOM 716 N N . ILE A 1 88 ? 9.635 -3.532 -15.477 1.00 92.31 88 ILE A N 1
ATOM 717 C CA . ILE A 1 88 ? 10.259 -3.049 -14.244 1.00 92.31 88 ILE A CA 1
ATOM 718 C C . ILE A 1 88 ? 11.561 -2.349 -14.607 1.00 92.31 88 ILE A C 1
ATOM 720 O O . ILE A 1 88 ? 12.428 -2.964 -15.215 1.00 92.31 88 ILE A O 1
ATOM 724 N N . VAL A 1 89 ? 11.721 -1.085 -14.234 1.00 91.31 89 VAL A N 1
ATOM 725 C CA . VAL A 1 89 ? 12.953 -0.318 -14.456 1.00 91.31 89 VAL A CA 1
ATOM 726 C C . VAL A 1 89 ? 13.725 -0.228 -13.145 1.00 91.31 89 VAL A C 1
ATOM 728 O O . VAL A 1 89 ? 13.203 0.293 -12.163 1.00 91.31 89 VAL A O 1
ATOM 731 N N . VAL A 1 90 ? 14.962 -0.72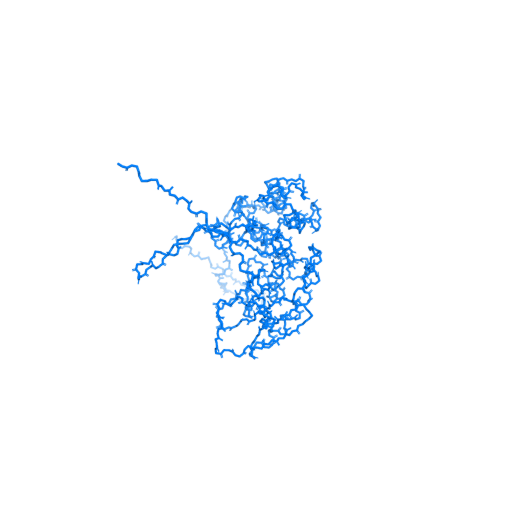8 -13.129 1.00 92.31 90 VAL A N 1
ATOM 732 C CA . VAL A 1 90 ? 15.868 -0.642 -11.975 1.00 92.31 90 VAL A CA 1
ATOM 733 C C . VAL A 1 90 ? 16.732 0.612 -12.085 1.00 92.31 90 VAL A C 1
ATOM 735 O O . VAL A 1 90 ? 17.348 0.857 -13.125 1.00 92.31 90 VAL A O 1
ATOM 738 N N . ARG A 1 91 ? 16.771 1.406 -11.011 1.00 87.06 91 ARG A N 1
ATOM 739 C CA . ARG A 1 91 ? 17.453 2.708 -10.938 1.00 87.06 91 ARG A CA 1
ATOM 740 C C . ARG A 1 91 ? 18.434 2.751 -9.773 1.00 87.06 91 ARG A C 1
ATOM 742 O O . ARG A 1 91 ? 18.054 2.389 -8.672 1.00 87.06 91 ARG A O 1
ATOM 749 N N . ASP A 1 92 ? 19.646 3.240 -9.990 1.00 89.62 92 ASP A N 1
ATOM 750 C CA . ASP A 1 92 ? 20.622 3.520 -8.916 1.00 89.62 92 ASP A CA 1
ATOM 751 C C . ASP A 1 92 ? 21.531 4.715 -9.258 1.00 89.62 92 ASP A C 1
ATOM 753 O O . ASP A 1 92 ? 22.628 4.869 -8.736 1.00 89.62 92 ASP A O 1
ATOM 757 N N . GLN A 1 93 ? 21.118 5.558 -10.209 1.00 82.94 93 GLN A N 1
ATOM 758 C CA . GLN A 1 93 ? 21.907 6.719 -10.635 1.00 82.94 93 GLN A CA 1
ATOM 759 C C . GLN A 1 93 ? 21.672 7.952 -9.764 1.00 82.94 93 GLN A C 1
ATOM 761 O O . GLN A 1 93 ? 22.413 8.931 -9.866 1.00 82.94 93 GLN A O 1
ATOM 766 N N . GLU A 1 94 ? 20.618 7.937 -8.957 1.00 79.62 94 GLU A N 1
ATOM 767 C CA . GLU A 1 94 ? 20.251 9.022 -8.063 1.00 79.62 94 GLU A CA 1
ATOM 768 C C . GLU A 1 94 ? 20.488 8.610 -6.606 1.00 79.62 94 GLU A C 1
ATOM 770 O O . GLU A 1 94 ? 20.222 7.470 -6.235 1.00 79.62 94 GLU A O 1
ATOM 775 N N . ASP A 1 95 ? 20.910 9.555 -5.760 1.00 79.62 95 ASP A N 1
ATOM 776 C CA . ASP A 1 95 ? 20.894 9.389 -4.298 1.00 79.62 95 ASP A CA 1
ATOM 777 C C . ASP A 1 95 ? 19.452 9.554 -3.788 1.00 79.62 95 ASP A C 1
ATOM 779 O O . ASP A 1 95 ? 19.061 10.561 -3.191 1.00 79.62 95 ASP A O 1
ATOM 783 N N . TYR A 1 96 ? 18.608 8.609 -4.197 1.00 74.38 96 TYR A N 1
ATOM 784 C CA . TYR A 1 96 ? 17.171 8.613 -3.994 1.00 74.38 96 TYR A CA 1
ATOM 785 C C . TYR A 1 96 ? 16.655 7.177 -3.892 1.00 74.38 96 TYR A C 1
ATOM 787 O O . TYR A 1 96 ? 17.136 6.268 -4.566 1.00 74.38 96 TYR A O 1
ATOM 795 N N . SER A 1 97 ? 15.644 6.968 -3.053 1.00 77.12 97 SER A N 1
ATOM 796 C CA . SER A 1 97 ? 15.026 5.658 -2.850 1.00 77.12 97 SER A CA 1
ATOM 797 C C . SER A 1 97 ? 13.519 5.794 -2.931 1.00 77.12 97 SER A C 1
ATOM 799 O O . SER A 1 97 ? 12.919 6.532 -2.147 1.00 77.12 97 SER A O 1
ATOM 801 N N . ASN A 1 98 ? 12.907 5.086 -3.876 1.00 77.12 98 ASN A N 1
ATOM 802 C CA . ASN A 1 98 ? 11.462 5.057 -4.033 1.00 77.12 98 ASN A CA 1
ATOM 803 C C . ASN A 1 98 ? 10.991 3.794 -4.777 1.00 77.12 98 ASN A C 1
ATOM 805 O O . ASN A 1 98 ? 11.793 3.053 -5.350 1.00 77.12 98 ASN A O 1
ATOM 809 N N . GLY A 1 99 ? 9.685 3.561 -4.752 1.00 81.44 99 GLY A N 1
ATOM 810 C CA . GLY A 1 99 ? 8.961 2.709 -5.686 1.00 81.44 99 GLY A CA 1
ATOM 811 C C . GLY A 1 99 ? 7.955 3.572 -6.442 1.00 81.44 99 GLY A C 1
ATOM 812 O O . GLY A 1 99 ? 7.498 4.596 -5.932 1.00 81.44 99 GLY A O 1
ATOM 813 N N . TRP A 1 100 ? 7.659 3.223 -7.689 1.00 79.06 100 TRP A N 1
ATOM 814 C CA . TRP A 1 100 ? 6.620 3.923 -8.433 1.00 79.06 100 TRP A CA 1
ATOM 815 C C . TRP A 1 100 ? 5.920 3.021 -9.439 1.00 79.06 100 TRP A C 1
ATOM 817 O O . TRP A 1 100 ? 6.574 2.413 -10.285 1.00 79.06 100 TRP A O 1
ATOM 827 N N . ALA A 1 101 ? 4.592 2.991 -9.388 1.00 76.94 101 ALA A N 1
ATOM 828 C CA . ALA A 1 101 ? 3.745 2.258 -10.314 1.00 76.94 101 ALA A CA 1
ATOM 829 C C . ALA A 1 101 ? 2.982 3.184 -11.274 1.00 76.94 101 ALA A C 1
ATOM 831 O O . ALA A 1 101 ? 2.216 4.060 -10.872 1.00 76.94 101 ALA A O 1
ATOM 832 N N . ALA A 1 102 ? 3.095 2.892 -12.567 1.00 76.81 102 ALA A N 1
ATOM 833 C CA . ALA A 1 102 ? 2.271 3.449 -13.630 1.00 76.81 102 ALA A CA 1
ATOM 834 C C . ALA A 1 102 ? 1.434 2.349 -14.285 1.00 76.81 102 ALA A C 1
ATOM 836 O O . ALA A 1 102 ? 1.830 1.716 -15.266 1.00 76.81 102 ALA A O 1
ATOM 837 N N . TYR A 1 103 ? 0.225 2.143 -13.767 1.00 76.00 103 TYR A N 1
ATOM 838 C CA . TYR A 1 103 ? -0.662 1.078 -14.243 1.00 76.00 103 TYR A CA 1
ATOM 839 C C . TYR A 1 103 ? -1.114 1.253 -15.706 1.00 76.00 103 TYR A C 1
ATOM 841 O O . TYR A 1 103 ? -1.338 0.255 -16.390 1.00 76.00 103 TYR A O 1
ATOM 849 N N . ASN A 1 104 ? -1.200 2.491 -16.210 1.00 71.44 104 ASN A N 1
ATOM 850 C CA . ASN A 1 104 ? -1.527 2.775 -17.617 1.00 71.44 104 ASN A CA 1
ATOM 851 C C . ASN A 1 104 ? -0.390 2.403 -18.587 1.00 71.44 104 ASN A C 1
ATOM 853 O O . ASN A 1 104 ? -0.643 2.222 -19.771 1.00 71.44 104 ASN A O 1
ATOM 857 N N . PHE A 1 105 ? 0.846 2.280 -18.093 1.00 72.06 105 PHE A N 1
ATOM 858 C CA . PHE A 1 105 ? 2.029 1.944 -18.896 1.00 72.06 105 PHE A CA 1
ATOM 859 C C . PHE A 1 105 ? 2.576 0.545 -18.592 1.00 72.06 105 PHE A C 1
ATOM 861 O O . PHE A 1 105 ? 3.646 0.183 -19.080 1.00 72.06 105 PHE A O 1
ATOM 868 N N . ASP A 1 106 ? 1.871 -0.234 -17.761 1.00 82.00 106 ASP A N 1
ATOM 869 C CA . ASP A 1 106 ? 2.344 -1.541 -17.298 1.00 82.00 106 ASP A CA 1
ATOM 870 C C . ASP A 1 106 ? 3.767 -1.461 -16.725 1.00 82.00 106 ASP A C 1
ATOM 872 O O . ASP A 1 106 ? 4.598 -2.325 -16.993 1.00 82.00 106 ASP A O 1
ATOM 876 N N . GLN A 1 107 ? 4.074 -0.390 -15.984 1.00 84.06 107 GLN A N 1
ATOM 877 C CA . GLN A 1 107 ? 5.439 -0.076 -15.570 1.00 84.06 107 GLN A CA 1
ATOM 878 C C . GLN A 1 107 ? 5.562 0.106 -14.061 1.00 84.06 107 GLN A C 1
ATOM 880 O O . GLN A 1 107 ? 4.780 0.826 -13.446 1.00 84.06 107 GLN A O 1
ATOM 885 N N . ILE A 1 108 ? 6.601 -0.496 -13.494 1.00 85.12 108 ILE A N 1
ATOM 886 C CA . ILE A 1 108 ? 7.097 -0.236 -12.147 1.00 85.12 108 ILE A CA 1
ATOM 887 C C . ILE A 1 108 ? 8.515 0.323 -12.269 1.00 85.12 108 ILE A C 1
ATOM 889 O O . ILE A 1 108 ? 9.335 -0.204 -13.018 1.00 85.12 108 ILE A O 1
ATOM 893 N N . THR A 1 109 ? 8.835 1.361 -11.513 1.00 87.12 109 THR A N 1
ATOM 894 C CA . THR A 1 109 ? 10.204 1.840 -11.335 1.00 87.12 109 THR A CA 1
ATOM 895 C C . THR A 1 109 ? 10.637 1.521 -9.912 1.00 87.12 109 THR A C 1
ATOM 897 O O . THR A 1 109 ? 9.967 1.917 -8.961 1.00 87.12 109 THR A O 1
ATOM 900 N N . MET A 1 110 ? 11.749 0.802 -9.771 1.00 87.38 110 MET A N 1
ATOM 901 C CA . MET A 1 110 ? 12.333 0.446 -8.482 1.00 87.38 110 MET A CA 1
ATOM 902 C C . MET A 1 110 ? 13.742 1.001 -8.361 1.00 87.38 110 MET A C 1
ATOM 904 O O . MET A 1 110 ? 14.614 0.690 -9.173 1.00 87.38 110 MET A O 1
ATOM 908 N N . TRP A 1 111 ? 13.975 1.767 -7.301 1.00 86.62 111 TRP A N 1
ATOM 909 C CA . TRP A 1 111 ? 15.315 2.208 -6.946 1.00 86.62 111 TRP A CA 1
ATOM 910 C C . TRP A 1 111 ? 16.051 1.114 -6.165 1.00 86.62 111 TRP A C 1
ATOM 912 O O . TRP A 1 111 ? 15.475 0.461 -5.289 1.00 86.62 111 TRP A O 1
ATOM 922 N N . ALA A 1 112 ? 17.315 0.886 -6.510 1.00 88.44 112 ALA A N 1
ATOM 923 C CA . ALA A 1 112 ? 18.174 -0.133 -5.923 1.00 88.44 112 ALA A CA 1
ATOM 924 C C . ALA A 1 112 ? 18.617 0.256 -4.510 1.00 88.44 112 ALA A C 1
ATOM 926 O O . ALA A 1 112 ? 18.639 -0.597 -3.617 1.00 88.44 112 ALA A O 1
ATOM 927 N N . THR A 1 113 ? 18.893 1.546 -4.292 1.00 84.00 113 THR A N 1
ATOM 928 C CA . THR A 1 113 ? 19.167 2.092 -2.963 1.00 84.00 113 THR A CA 1
ATOM 929 C C . THR A 1 113 ? 17.954 1.871 -2.041 1.00 84.00 113 THR A C 1
ATOM 931 O O . THR A 1 113 ? 16.847 2.314 -2.364 1.00 84.00 113 THR A O 1
ATOM 934 N N . PRO A 1 114 ? 18.122 1.177 -0.896 1.00 81.88 114 PRO A N 1
ATOM 935 C CA . PRO A 1 114 ? 17.006 0.802 -0.040 1.00 81.88 114 PRO A CA 1
ATOM 936 C C . PRO A 1 114 ? 16.500 1.963 0.814 1.00 81.88 114 PRO A C 1
ATOM 938 O O . PRO A 1 114 ? 17.268 2.584 1.549 1.00 81.88 114 PRO A O 1
ATOM 941 N N . LEU A 1 115 ? 15.182 2.174 0.821 1.00 76.56 115 LEU A N 1
ATOM 942 C CA . LEU A 1 115 ? 14.545 3.090 1.762 1.00 76.56 115 LEU A CA 1
ATOM 943 C C . LEU A 1 115 ? 14.245 2.368 3.079 1.00 76.56 115 LEU A C 1
ATOM 945 O O . LEU A 1 115 ? 13.453 1.427 3.126 1.00 76.56 115 LEU A O 1
ATOM 949 N N . TYR A 1 116 ? 14.836 2.841 4.174 1.00 78.75 116 TYR A N 1
ATOM 950 C CA . TYR A 1 116 ? 14.435 2.420 5.514 1.00 78.75 116 TYR A CA 1
ATOM 951 C C . TYR A 1 116 ? 13.384 3.378 6.075 1.00 78.75 116 TYR A C 1
ATOM 953 O O . TYR A 1 116 ? 13.702 4.495 6.490 1.00 78.75 116 TYR A O 1
ATOM 961 N N . TYR A 1 117 ? 12.128 2.931 6.117 1.00 73.06 117 TYR A N 1
ATOM 962 C CA . TYR A 1 117 ? 11.030 3.746 6.622 1.00 73.06 117 TYR A CA 1
ATOM 963 C C . TYR A 1 117 ? 10.767 3.470 8.107 1.00 73.06 117 TYR A C 1
ATOM 965 O O . TYR A 1 117 ? 10.031 2.555 8.479 1.00 73.06 117 TYR A 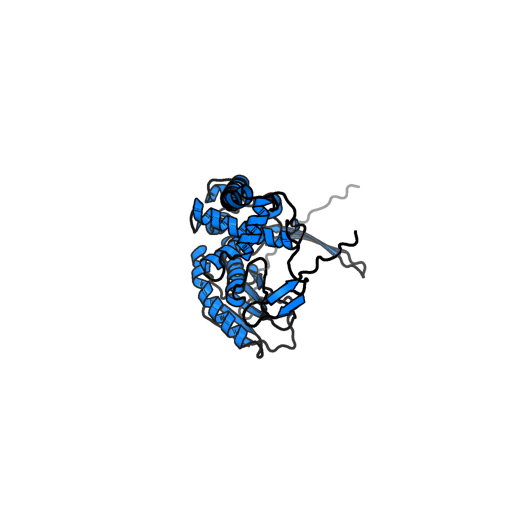O 1
ATOM 973 N N . VAL A 1 118 ? 11.353 4.299 8.978 1.00 82.44 118 VAL A N 1
ATOM 974 C CA . VAL A 1 118 ? 11.309 4.147 10.449 1.00 82.44 118 VAL A CA 1
ATOM 975 C C . VAL A 1 118 ? 9.887 3.954 10.992 1.00 82.44 118 VAL A C 1
ATOM 977 O O . VAL A 1 118 ? 9.704 3.222 11.963 1.00 82.44 118 VAL A O 1
ATOM 980 N N . LEU A 1 119 ? 8.883 4.567 10.355 1.00 83.00 119 LEU A N 1
ATOM 981 C CA . LEU A 1 119 ? 7.478 4.522 10.781 1.00 83.00 119 LEU A CA 1
ATOM 982 C C . LEU A 1 119 ? 6.744 3.228 10.368 1.00 83.00 119 LEU A C 1
ATOM 984 O O . LEU A 1 119 ? 5.716 2.892 10.953 1.00 83.00 119 LEU A O 1
ATOM 988 N N . ARG A 1 120 ? 7.282 2.457 9.413 1.00 83.19 120 ARG A N 1
ATOM 989 C CA . ARG A 1 120 ? 6.733 1.160 8.961 1.00 83.19 120 ARG A CA 1
ATOM 990 C C . ARG A 1 120 ? 7.501 -0.035 9.519 1.00 83.19 120 ARG A C 1
ATOM 992 O O . ARG A 1 120 ? 6.931 -1.123 9.618 1.00 83.19 120 ARG A O 1
ATOM 999 N N . GLY A 1 121 ? 8.741 0.176 9.960 1.00 83.56 121 GLY A N 1
ATOM 1000 C CA . GLY A 1 121 ? 9.611 -0.841 10.548 1.00 83.56 121 GLY A CA 1
ATOM 1001 C C . GLY A 1 121 ? 10.740 -1.258 9.607 1.00 83.56 121 GLY A C 1
ATOM 1002 O O . GLY A 1 121 ? 11.163 -0.490 8.749 1.00 83.56 121 GLY A O 1
ATOM 1003 N N . ARG A 1 122 ? 11.287 -2.462 9.819 1.00 81.75 122 ARG A N 1
ATOM 1004 C CA . ARG A 1 122 ? 12.426 -2.991 9.054 1.00 81.75 122 ARG A CA 1
ATOM 1005 C C . ARG A 1 122 ? 12.008 -4.182 8.193 1.00 81.75 122 ARG A C 1
ATOM 1007 O O . ARG A 1 122 ? 12.302 -5.326 8.536 1.00 81.75 122 ARG A O 1
ATOM 1014 N N . GLN A 1 123 ? 11.323 -3.900 7.094 1.00 86.62 123 GLN A N 1
ATOM 1015 C CA . GLN A 1 123 ? 11.106 -4.843 6.001 1.00 86.62 123 GLN A CA 1
ATOM 1016 C C . GLN A 1 123 ? 12.338 -4.898 5.077 1.00 86.62 123 GLN A C 1
ATOM 1018 O O . GLN A 1 123 ? 13.197 -4.013 5.087 1.00 86.62 123 GLN A O 1
ATOM 1023 N N . ASP A 1 124 ? 12.445 -5.965 4.287 1.00 90.50 124 ASP A N 1
ATOM 1024 C CA . ASP A 1 124 ? 13.424 -6.055 3.200 1.00 90.50 124 ASP A CA 1
ATOM 1025 C C . ASP A 1 124 ? 12.898 -5.245 2.008 1.00 90.50 124 ASP A C 1
ATOM 1027 O O . ASP A 1 124 ? 11.830 -5.544 1.478 1.00 90.50 124 ASP A O 1
ATOM 1031 N N . TRP A 1 125 ? 13.643 -4.209 1.619 1.00 89.25 125 TRP A N 1
ATOM 1032 C CA . TRP A 1 125 ? 13.202 -3.164 0.691 1.00 89.25 125 TRP A CA 1
ATOM 1033 C C . TRP A 1 125 ? 12.622 -3.701 -0.620 1.00 89.25 125 TRP A C 1
ATOM 1035 O O . TRP A 1 125 ? 11.505 -3.353 -0.988 1.00 89.25 125 TRP A O 1
ATOM 1045 N N . ILE A 1 126 ? 13.368 -4.561 -1.322 1.00 91.94 126 ILE A N 1
ATOM 1046 C CA . ILE A 1 126 ? 12.969 -5.028 -2.656 1.00 91.94 126 ILE A CA 1
ATOM 1047 C C . ILE A 1 126 ? 11.669 -5.836 -2.612 1.00 91.94 126 ILE A C 1
ATOM 1049 O O . ILE A 1 126 ? 10.763 -5.468 -3.345 1.00 91.94 126 ILE A O 1
ATOM 1053 N N . PRO A 1 127 ? 11.526 -6.919 -1.820 1.00 93.88 127 PRO A N 1
ATOM 1054 C CA . PRO A 1 127 ? 10.273 -7.669 -1.805 1.00 93.88 127 PRO A CA 1
ATOM 1055 C C . PRO A 1 127 ? 9.082 -6.849 -1.294 1.00 93.88 127 PRO A C 1
ATOM 1057 O O . PRO A 1 127 ? 7.986 -7.037 -1.813 1.00 93.88 127 PRO A O 1
ATOM 1060 N N . ASP A 1 128 ? 9.279 -5.951 -0.326 1.00 91.31 128 ASP A N 1
ATOM 1061 C CA . ASP A 1 128 ? 8.209 -5.111 0.224 1.00 91.31 128 ASP A CA 1
ATOM 1062 C C . ASP A 1 128 ? 7.728 -4.073 -0.802 1.00 91.31 128 ASP A C 1
ATOM 1064 O O . ASP A 1 128 ? 6.612 -4.164 -1.318 1.00 91.31 128 ASP A O 1
ATOM 1068 N N . ALA A 1 129 ? 8.610 -3.153 -1.202 1.00 89.00 129 ALA A N 1
ATOM 1069 C CA . ALA A 1 129 ? 8.255 -2.050 -2.088 1.00 89.00 129 ALA A CA 1
ATOM 1070 C C . ALA A 1 129 ? 7.851 -2.528 -3.490 1.00 89.00 129 ALA A C 1
ATOM 1072 O O . ALA A 1 129 ? 6.868 -2.049 -4.042 1.00 89.00 129 ALA A O 1
ATOM 1073 N N . LEU A 1 130 ? 8.525 -3.538 -4.054 1.00 91.81 130 LEU A N 1
ATOM 1074 C CA . LEU A 1 130 ? 8.134 -4.088 -5.358 1.00 91.81 130 LEU A CA 1
ATOM 1075 C C . LEU A 1 130 ? 6.726 -4.686 -5.329 1.00 91.81 130 LEU A C 1
ATOM 1077 O O . LEU A 1 130 ? 5.969 -4.526 -6.283 1.00 91.81 130 LEU A O 1
ATOM 1081 N N . THR A 1 131 ? 6.379 -5.396 -4.255 1.00 94.81 131 THR A N 1
ATOM 1082 C CA . THR A 1 131 ? 5.048 -5.997 -4.125 1.00 94.81 131 THR A CA 1
ATOM 1083 C C . THR A 1 131 ? 3.989 -4.930 -3.870 1.00 94.81 131 THR A C 1
ATOM 1085 O O . THR A 1 131 ? 2.878 -5.058 -4.388 1.00 94.81 13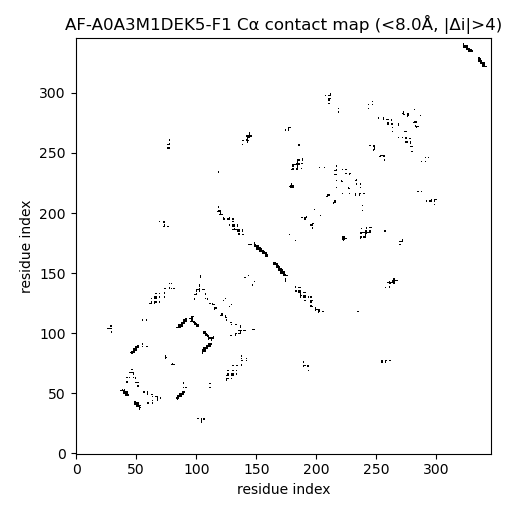1 THR A O 1
ATOM 1088 N N . HIS A 1 132 ? 4.337 -3.859 -3.151 1.00 92.44 132 HIS A N 1
ATOM 1089 C CA . HIS A 1 132 ? 3.479 -2.685 -2.966 1.00 92.44 132 HIS A CA 1
ATOM 1090 C C . HIS A 1 132 ? 3.143 -2.052 -4.320 1.00 92.44 132 HIS A C 1
ATOM 1092 O O . HIS A 1 132 ? 1.973 -1.983 -4.700 1.00 92.44 132 HIS A O 1
ATOM 1098 N N . GLU A 1 133 ? 4.163 -1.723 -5.116 1.00 90.69 133 GLU A N 1
ATOM 1099 C CA . GLU A 1 133 ? 3.977 -1.149 -6.453 1.00 90.69 133 GLU A CA 1
ATOM 1100 C C . GLU A 1 133 ? 3.246 -2.104 -7.405 1.00 90.69 133 GLU A C 1
ATOM 1102 O O . GLU A 1 133 ? 2.345 -1.704 -8.143 1.00 90.69 133 GLU A O 1
ATOM 1107 N N . PHE A 1 134 ? 3.563 -3.400 -7.367 1.00 92.81 134 PHE A N 1
ATOM 1108 C CA . PHE A 1 134 ? 2.850 -4.388 -8.174 1.00 92.81 134 PHE A CA 1
ATOM 1109 C C . PHE A 1 134 ? 1.373 -4.505 -7.775 1.00 92.81 134 PHE A C 1
ATOM 1111 O O . PHE A 1 134 ? 0.501 -4.646 -8.637 1.00 92.81 134 PHE A O 1
ATOM 1118 N N . THR A 1 135 ? 1.064 -4.367 -6.486 1.00 91.50 135 THR A N 1
ATOM 1119 C CA . THR A 1 135 ? -0.319 -4.329 -6.009 1.00 91.50 135 THR A CA 1
ATOM 1120 C C . THR A 1 135 ? -1.047 -3.081 -6.503 1.00 91.50 135 THR A C 1
ATOM 1122 O O . THR A 1 135 ? -2.222 -3.189 -6.853 1.00 91.50 135 THR A O 1
ATOM 1125 N N . HIS A 1 136 ? -0.386 -1.927 -6.646 1.00 86.69 136 HIS A N 1
ATOM 1126 C CA . HIS A 1 136 ? -0.987 -0.784 -7.344 1.00 86.69 136 HIS A CA 1
ATOM 1127 C C . HIS A 1 136 ? -1.328 -1.117 -8.800 1.00 86.69 136 HIS A C 1
ATOM 1129 O O . HIS A 1 136 ? -2.451 -0.851 -9.224 1.00 86.69 136 HIS A O 1
ATOM 1135 N N . ILE A 1 137 ? -0.418 -1.749 -9.554 1.00 85.19 137 ILE A N 1
ATOM 1136 C CA . ILE A 1 137 ? -0.681 -2.136 -10.954 1.00 85.19 137 ILE A CA 1
ATOM 1137 C C . ILE A 1 137 ? -1.937 -3.008 -11.053 1.00 85.19 137 ILE A C 1
ATOM 1139 O O . ILE A 1 137 ? -2.840 -2.708 -11.837 1.00 85.19 137 ILE A O 1
ATOM 1143 N N . VAL A 1 138 ? -2.013 -4.072 -10.251 1.00 89.75 138 VAL A N 1
ATOM 1144 C CA . VAL A 1 138 ? -3.136 -5.020 -10.293 1.00 89.75 138 VAL A CA 1
ATOM 1145 C C . VAL A 1 138 ? -4.423 -4.375 -9.781 1.00 89.75 138 VAL A C 1
ATOM 1147 O O . VAL A 1 138 ? -5.453 -4.471 -10.446 1.00 89.75 138 VAL A O 1
ATOM 1150 N N . SER A 1 139 ? -4.379 -3.695 -8.633 1.00 88.12 139 SER A N 1
ATOM 1151 C CA . SER A 1 139 ? -5.572 -3.121 -7.999 1.00 88.12 139 SER A CA 1
ATOM 1152 C C . SER A 1 139 ? -6.186 -1.994 -8.826 1.00 88.12 139 SER A C 1
ATOM 1154 O O . SER A 1 139 ? -7.404 -1.963 -8.998 1.00 88.12 139 SER A O 1
ATOM 1156 N N . LEU A 1 140 ? -5.369 -1.107 -9.405 1.00 83.81 140 LEU A N 1
ATOM 1157 C CA . LEU A 1 140 ? -5.853 0.003 -10.222 1.00 83.81 140 LEU A CA 1
ATOM 1158 C C . LEU A 1 140 ? -6.386 -0.484 -11.570 1.00 83.81 140 LEU A C 1
ATOM 1160 O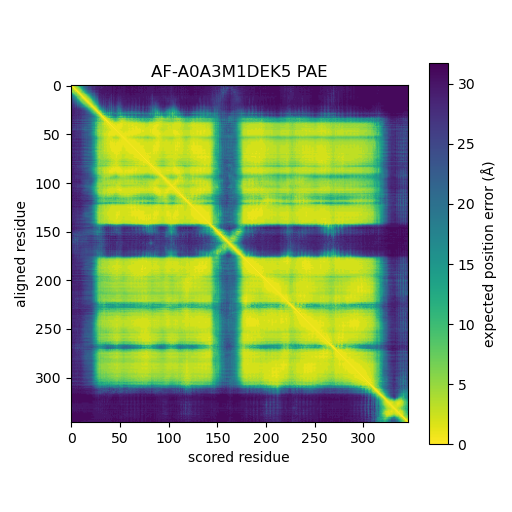 O . LEU A 1 140 ? -7.444 -0.021 -11.992 1.00 83.81 140 LEU A O 1
ATOM 1164 N N . LYS A 1 141 ? -5.751 -1.480 -12.206 1.00 84.44 141 LYS A N 1
ATOM 1165 C CA . LYS A 1 141 ? -6.317 -2.124 -13.407 1.00 84.44 141 LYS A CA 1
ATOM 1166 C C . LYS A 1 141 ? -7.619 -2.864 -13.109 1.00 84.44 141 LYS A C 1
ATOM 1168 O O . LYS A 1 141 ? -8.549 -2.774 -13.903 1.00 84.44 141 LYS A O 1
ATOM 1173 N N . ALA A 1 142 ? -7.708 -3.547 -11.968 1.00 84.19 142 ALA A N 1
ATOM 1174 C CA . ALA A 1 142 ? -8.931 -4.215 -11.526 1.00 84.19 142 ALA A CA 1
ATOM 1175 C C . ALA A 1 142 ? -10.051 -3.223 -11.162 1.00 84.19 142 ALA A C 1
ATOM 1177 O O . ALA A 1 142 ? -11.222 -3.571 -11.281 1.00 84.19 142 ALA A O 1
ATOM 1178 N N . ASN A 1 143 ? -9.697 -2.007 -10.729 1.00 78.81 143 ASN A N 1
ATOM 1179 C CA . ASN A 1 143 ? -10.617 -0.913 -10.407 1.00 78.81 143 ASN A CA 1
ATOM 1180 C C . ASN A 1 143 ? -11.068 -0.107 -11.635 1.00 78.81 143 ASN A C 1
ATOM 1182 O O . ASN A 1 143 ? -12.128 0.520 -11.614 1.00 78.81 143 ASN A O 1
ATOM 1186 N N . SER A 1 144 ? -10.283 -0.103 -12.712 1.00 69.12 144 SER A N 1
ATOM 1187 C CA . SER A 1 144 ? -10.550 0.754 -13.860 1.00 69.12 144 SER A CA 1
ATOM 1188 C C . SER A 1 144 ? -11.691 0.213 -14.730 1.00 69.12 144 SER A C 1
ATOM 1190 O O . SER A 1 144 ? -11.564 -0.810 -15.399 1.00 69.12 144 SER A O 1
ATOM 1192 N N . TRP A 1 145 ? -12.819 0.931 -14.771 1.00 53.22 145 TRP A N 1
ATOM 1193 C CA . TRP A 1 145 ? -13.970 0.621 -15.641 1.00 53.22 145 TRP A CA 1
ATOM 1194 C C . TRP A 1 145 ? -13.712 0.916 -17.135 1.00 53.22 145 TRP A C 1
ATOM 1196 O O . TRP A 1 145 ? -14.458 0.468 -18.008 1.00 53.22 145 TRP A O 1
ATOM 1206 N N . LYS A 1 146 ? -12.645 1.665 -17.438 1.00 45.59 146 LYS A N 1
ATOM 1207 C CA . LYS A 1 146 ? -12.061 1.882 -18.771 1.00 45.59 146 LYS A CA 1
ATOM 1208 C C . LYS A 1 146 ? -10.569 1.598 -18.667 1.00 45.59 146 LYS A C 1
ATOM 1210 O O . LYS A 1 146 ? -9.951 2.043 -17.715 1.00 45.59 146 LYS A O 1
ATOM 1215 N N . SER A 1 147 ? -9.985 0.861 -19.603 1.00 38.38 147 SER A N 1
ATOM 1216 C CA . SER A 1 147 ? -8.612 0.340 -19.483 1.00 38.38 147 SER A CA 1
ATOM 1217 C C . SER A 1 147 ? -7.509 1.399 -19.373 1.00 38.38 147 SER A C 1
ATOM 1219 O O . SER A 1 147 ? -6.382 1.042 -19.059 1.00 38.38 147 SER A O 1
ATOM 1221 N N . GLU A 1 148 ? -7.815 2.673 -19.601 1.00 44.16 148 GLU A N 1
ATOM 1222 C CA . GLU A 1 148 ? -6.893 3.802 -19.521 1.00 44.16 148 GLU A CA 1
ATOM 1223 C C . GLU A 1 148 ? -7.718 5.013 -19.061 1.00 44.16 148 GLU A C 1
ATOM 1225 O O . GLU A 1 148 ? -8.847 5.204 -19.533 1.00 44.16 148 GLU A O 1
ATOM 1230 N N . GLY A 1 149 ? -7.217 5.807 -18.111 1.00 40.59 149 GLY A N 1
ATOM 1231 C CA . GLY A 1 149 ? -7.898 7.035 -17.687 1.00 40.59 149 GLY A CA 1
ATOM 1232 C C . GLY A 1 149 ? -8.213 7.908 -18.904 1.00 40.59 149 GLY A C 1
ATOM 1233 O O . GLY A 1 149 ? -7.311 8.314 -19.634 1.00 40.59 149 GLY A O 1
ATOM 1234 N N . ALA A 1 150 ? -9.494 8.183 -19.157 1.00 37.25 150 ALA A N 1
ATOM 1235 C CA . ALA A 1 150 ? -9.884 9.014 -20.286 1.00 37.25 150 ALA A CA 1
ATOM 1236 C C . ALA A 1 150 ? -9.699 10.480 -19.884 1.00 37.25 150 ALA A C 1
ATOM 1238 O O . ALA A 1 150 ? -10.555 11.067 -19.219 1.00 37.25 150 ALA A O 1
ATOM 1239 N N . LEU A 1 151 ? -8.567 11.061 -20.273 1.00 36.41 151 LEU A N 1
ATOM 1240 C CA . LEU A 1 151 ? -8.36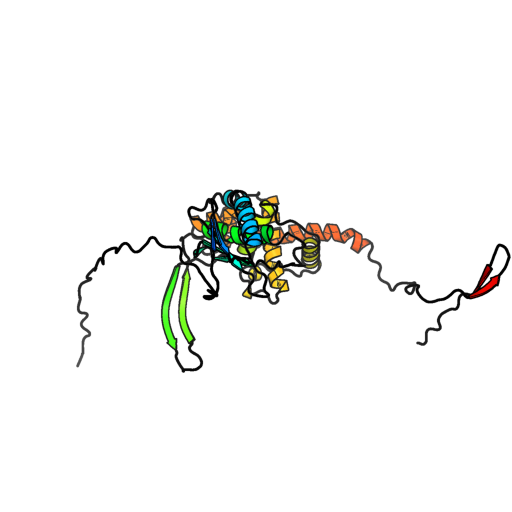2 12.502 -20.226 1.00 36.41 151 LEU A CA 1
ATOM 1241 C C . LEU A 1 151 ? -9.182 13.138 -21.358 1.00 36.41 151 LEU A C 1
ATOM 1243 O O . LEU A 1 151 ? -8.819 13.055 -22.530 1.00 36.41 151 LEU A O 1
ATOM 1247 N N . LEU A 1 152 ? -10.309 13.760 -21.014 1.00 33.44 152 LEU A N 1
ATOM 1248 C CA . LEU A 1 152 ? -11.080 14.571 -21.948 1.00 33.44 152 LEU A CA 1
ATOM 1249 C C . LEU A 1 152 ? -10.624 16.027 -21.806 1.00 33.44 152 LEU A C 1
ATOM 1251 O O . LEU A 1 152 ? -11.022 16.725 -20.876 1.00 33.44 152 LEU A O 1
ATOM 1255 N N . VAL A 1 153 ? -9.781 16.490 -22.725 1.00 33.81 153 VAL A N 1
ATOM 1256 C CA . VAL A 1 153 ? -9.349 17.894 -22.782 1.00 33.81 153 VAL A CA 1
ATOM 1257 C C . VAL A 1 153 ? -10.464 18.735 -23.413 1.00 33.81 153 VAL A C 1
ATOM 1259 O O . VAL A 1 153 ? -10.698 18.680 -24.620 1.00 33.81 153 VAL A O 1
ATOM 1262 N N . LEU A 1 154 ? -11.173 19.514 -22.599 1.00 32.56 154 LEU A N 1
ATOM 1263 C CA . LEU A 1 154 ? -12.208 20.459 -23.019 1.00 32.56 154 LEU A CA 1
ATOM 1264 C C . LEU A 1 154 ? -11.574 21.832 -23.280 1.00 32.56 154 LEU A C 1
ATOM 1266 O O . LEU A 1 154 ? -11.812 22.799 -22.563 1.00 32.56 154 LEU A O 1
ATOM 1270 N N . GLY A 1 155 ? -10.761 21.896 -24.333 1.00 32.34 155 GLY A N 1
ATOM 1271 C CA . GLY A 1 155 ? -10.060 23.109 -24.748 1.00 32.34 155 GLY A CA 1
ATOM 1272 C C . GLY A 1 155 ? -8.667 23.230 -24.133 1.00 32.34 155 GLY A C 1
ATOM 1273 O O . GLY A 1 155 ? -8.478 23.051 -22.932 1.00 32.34 155 GLY A O 1
ATOM 1274 N N . GLN A 1 156 ? -7.705 23.529 -25.002 1.00 27.52 156 GLN A N 1
ATOM 1275 C CA . GLN A 1 156 ? -6.309 23.816 -24.692 1.00 27.52 156 GLN A CA 1
ATOM 1276 C C . GLN A 1 156 ? -5.973 25.184 -25.283 1.00 27.52 156 GLN A C 1
ATOM 1278 O O . GLN A 1 156 ? -6.300 25.451 -26.443 1.00 27.52 156 GLN A O 1
ATOM 1283 N N . GLY A 1 157 ? -5.353 26.044 -24.484 1.00 33.34 157 GLY A N 1
ATOM 1284 C CA . GLY A 1 157 ? -4.817 27.324 -24.916 1.00 33.34 157 GLY A CA 1
ATOM 1285 C C . GLY A 1 157 ? -3.485 27.580 -24.229 1.00 33.34 157 GLY A C 1
ATOM 1286 O O . GLY A 1 157 ? -3.386 27.495 -23.009 1.00 33.34 157 GLY A O 1
ATOM 1287 N N . LEU A 1 158 ? -2.474 27.909 -25.024 1.00 32.59 158 LEU A N 1
ATOM 1288 C CA . LEU A 1 158 ? -1.172 28.336 -24.530 1.00 32.59 158 LEU A CA 1
ATOM 1289 C C . LEU A 1 158 ? -1.223 29.843 -24.270 1.00 32.59 158 LEU A C 1
ATOM 1291 O O . LEU A 1 158 ? -1.606 30.613 -25.156 1.00 32.59 158 LEU A O 1
ATOM 1295 N N . VAL A 1 159 ? -0.856 30.260 -23.058 1.00 37.88 159 VAL A N 1
ATOM 1296 C CA . VAL A 1 159 ? -0.526 31.659 -22.772 1.00 37.88 159 VAL A CA 1
ATOM 1297 C C . VAL A 1 159 ? 0.992 31.742 -22.697 1.00 37.88 159 VAL A C 1
ATOM 1299 O O . VAL A 1 159 ? 1.595 31.308 -21.718 1.00 37.88 159 VAL A O 1
ATOM 1302 N N . GLU A 1 160 ? 1.594 32.262 -23.763 1.00 36.69 160 GLU A N 1
ATOM 1303 C CA . GLU A 1 160 ? 3.039 32.457 -23.884 1.00 36.69 160 GLU A CA 1
ATOM 1304 C C . GLU A 1 160 ? 3.373 33.931 -23.607 1.00 36.69 160 GLU A C 1
ATOM 1306 O O . GLU A 1 160 ? 2.898 34.821 -24.316 1.00 36.69 160 GLU A O 1
ATOM 1311 N N . ASP A 1 161 ? 4.189 34.191 -22.581 1.00 38.50 161 ASP A N 1
ATOM 1312 C CA . ASP A 1 161 ? 4.798 35.513 -22.309 1.00 38.50 161 ASP A CA 1
ATOM 1313 C C . ASP A 1 161 ? 6.342 35.436 -22.332 1.00 38.50 161 ASP A C 1
ATOM 1315 O O . ASP A 1 161 ? 7.053 36.312 -21.844 1.00 38.50 161 ASP A O 1
ATOM 1319 N N . GLY A 1 162 ? 6.900 34.343 -22.871 1.00 44.94 162 GLY A N 1
ATOM 1320 C CA . GLY A 1 162 ? 8.337 34.179 -23.123 1.00 44.94 162 GLY A CA 1
ATOM 1321 C C . GLY A 1 162 ? 9.224 33.966 -21.886 1.00 44.94 162 GLY A C 1
ATOM 1322 O O . GLY A 1 162 ? 10.434 33.797 -22.036 1.00 44.94 162 GLY A O 1
ATOM 1323 N N . VAL A 1 163 ? 8.654 33.960 -20.675 1.00 44.09 163 VAL A N 1
ATOM 1324 C CA . VAL A 1 163 ? 9.349 33.639 -19.406 1.00 44.09 163 VAL A CA 1
ATOM 1325 C C . VAL A 1 163 ? 8.549 32.651 -18.550 1.00 44.09 163 VAL A C 1
ATOM 1327 O O . VAL A 1 163 ? 9.127 31.805 -17.867 1.00 44.09 163 VAL A O 1
ATOM 1330 N N . HIS A 1 164 ? 7.220 32.728 -18.607 1.00 29.28 164 HIS A N 1
ATOM 1331 C CA . HIS A 1 164 ? 6.306 31.830 -17.911 1.00 29.28 164 HIS A CA 1
ATOM 1332 C C . HIS A 1 164 ? 5.233 31.365 -18.886 1.00 29.28 164 HIS A C 1
ATOM 1334 O O . HIS A 1 164 ? 4.159 31.956 -18.967 1.00 29.28 164 HIS A O 1
ATOM 1340 N N . ASP A 1 165 ? 5.545 30.319 -19.641 1.00 29.83 165 ASP A N 1
ATOM 1341 C CA . ASP A 1 165 ? 4.553 29.669 -20.485 1.00 29.83 165 ASP A CA 1
ATOM 1342 C C . ASP A 1 165 ? 3.638 28.843 -19.578 1.00 29.83 165 ASP A C 1
ATOM 1344 O O . ASP A 1 165 ? 4.097 27.967 -18.836 1.00 29.83 165 ASP A O 1
ATOM 1348 N N . VAL A 1 166 ? 2.343 29.161 -19.586 1.00 33.12 166 VAL A N 1
ATOM 1349 C CA . VAL A 1 166 ? 1.344 28.442 -18.791 1.00 33.12 166 VAL A CA 1
ATOM 1350 C C . VAL A 1 166 ? 0.344 27.810 -19.745 1.00 33.12 166 VAL A C 1
ATOM 1352 O O . VAL A 1 166 ? -0.366 28.499 -20.480 1.00 33.12 166 VAL A O 1
ATOM 1355 N N . ASP A 1 167 ? 0.298 26.481 -19.726 1.00 29.89 167 ASP A N 1
ATOM 1356 C CA . ASP A 1 167 ? -0.688 25.711 -20.472 1.00 29.89 167 ASP A CA 1
ATOM 1357 C C . ASP A 1 167 ? -2.028 25.796 -19.727 1.00 29.89 167 ASP A C 1
ATOM 1359 O O . ASP A 1 167 ? -2.177 25.291 -18.609 1.00 29.89 167 ASP A O 1
ATOM 1363 N N . VAL A 1 168 ? -3.000 26.503 -20.306 1.00 34.66 168 VAL A N 1
ATOM 1364 C CA . VAL A 1 168 ? -4.342 26.648 -19.737 1.00 34.66 168 VAL A CA 1
ATOM 1365 C C . VAL A 1 168 ? -5.264 25.697 -20.488 1.00 34.66 168 VAL A C 1
ATOM 1367 O O . VAL A 1 168 ? -5.807 26.007 -21.549 1.00 34.66 168 VAL A O 1
ATOM 1370 N N . GLY A 1 169 ? -5.435 24.505 -19.923 1.00 28.67 169 GLY A N 1
ATOM 1371 C CA . GLY A 1 169 ? -6.363 23.492 -20.413 1.00 28.67 169 GLY A CA 1
ATOM 1372 C C . GLY A 1 169 ? -7.370 23.091 -19.342 1.00 28.67 169 GLY A C 1
ATOM 1373 O O . GLY A 1 169 ? -7.010 22.895 -18.183 1.00 28.67 169 GLY A O 1
ATOM 1374 N N . VAL A 1 170 ? -8.640 22.925 -19.722 1.00 28.53 170 VAL A N 1
ATOM 1375 C CA . VAL A 1 170 ? -9.623 22.261 -18.853 1.00 28.53 170 VAL A CA 1
ATOM 1376 C C . VAL A 1 170 ? -9.568 20.769 -19.155 1.00 28.53 170 VAL A C 1
ATOM 1378 O O . VAL A 1 170 ? -10.167 20.276 -20.108 1.00 28.53 170 VAL A O 1
ATOM 1381 N N . ALA A 1 171 ? -8.807 20.043 -18.345 1.00 26.34 171 ALA A N 1
ATOM 1382 C CA . ALA A 1 171 ? -8.710 18.593 -18.384 1.00 26.34 171 ALA A CA 1
ATOM 1383 C C . ALA A 1 171 ? -9.810 17.970 -17.512 1.00 26.34 171 ALA A C 1
ATOM 1385 O O . ALA A 1 171 ? -9.740 18.020 -16.285 1.00 26.34 171 ALA A O 1
ATOM 1386 N N . LEU A 1 172 ? -10.824 17.356 -18.124 1.00 29.58 172 LEU A N 1
ATOM 1387 C CA . LEU A 1 172 ? -11.758 16.500 -17.399 1.00 29.58 172 LEU A CA 1
ATOM 1388 C C . LEU A 1 172 ? -11.143 15.097 -17.306 1.00 29.58 172 LEU A C 1
ATOM 1390 O O . LEU A 1 172 ? -11.162 14.324 -18.266 1.00 29.58 172 LEU A O 1
ATOM 1394 N N . MET A 1 173 ? -10.572 14.777 -16.145 1.00 34.41 173 MET A N 1
ATOM 1395 C CA . MET A 1 173 ? -10.059 13.441 -15.841 1.00 34.41 173 MET A CA 1
ATOM 1396 C C . MET A 1 173 ? -11.230 12.515 -15.507 1.00 34.41 173 MET A C 1
ATOM 1398 O O . MET A 1 173 ? -11.767 12.539 -14.401 1.00 34.41 173 MET A O 1
ATOM 1402 N N . ILE A 1 174 ? -11.651 11.693 -16.467 1.00 34.56 174 ILE A N 1
ATOM 1403 C CA . ILE A 1 174 ? -12.715 10.711 -16.256 1.00 34.56 174 ILE A CA 1
ATOM 1404 C C . ILE A 1 174 ? -12.070 9.390 -15.819 1.00 34.56 174 ILE A C 1
ATOM 1406 O O . ILE A 1 174 ? -11.422 8.718 -16.621 1.00 34.56 174 ILE A O 1
ATOM 1410 N N . GLY A 1 175 ? -12.290 8.992 -14.561 1.00 42.22 175 GLY A N 1
ATOM 1411 C CA . GLY A 1 175 ? -11.889 7.676 -14.040 1.00 42.22 175 GLY A CA 1
ATOM 1412 C C . GLY A 1 175 ? -10.804 7.666 -12.958 1.00 42.22 175 GLY A C 1
ATOM 1413 O O . GLY A 1 175 ? -10.450 6.585 -12.506 1.00 42.22 175 GLY A O 1
ATOM 1414 N N . TRP A 1 176 ? -10.308 8.825 -12.504 1.00 54.62 176 TRP A N 1
ATOM 1415 C CA . TRP A 1 176 ? -9.396 8.917 -11.352 1.00 54.62 176 TRP A CA 1
ATOM 1416 C C . TRP A 1 176 ? -10.130 9.438 -10.111 1.00 54.62 176 TRP A C 1
ATOM 1418 O O . TRP A 1 176 ? -9.971 10.585 -9.710 1.00 54.62 176 TRP A O 1
ATOM 1428 N N . ASN A 1 177 ? -10.977 8.599 -9.521 1.00 62.88 177 ASN A N 1
ATOM 1429 C CA . ASN A 1 177 ? -11.745 8.922 -8.311 1.00 62.88 177 ASN A CA 1
ATOM 1430 C C . ASN A 1 177 ? -11.432 7.981 -7.135 1.00 62.88 177 ASN A C 1
ATOM 1432 O O . ASN A 1 177 ? -12.180 7.940 -6.162 1.00 62.88 177 ASN A O 1
ATOM 1436 N N . THR A 1 178 ? -10.365 7.189 -7.248 1.00 79.31 178 THR A N 1
ATOM 1437 C CA . THR A 1 178 ? -9.921 6.257 -6.211 1.00 79.31 178 THR A CA 1
ATOM 1438 C C . THR A 1 178 ? -9.401 7.026 -4.991 1.00 79.31 178 THR A C 1
ATOM 1440 O O . THR A 1 178 ? -8.455 7.800 -5.149 1.00 79.31 178 THR A O 1
ATOM 1443 N N . PRO A 1 179 ? -9.958 6.811 -3.783 1.00 87.00 179 PRO A N 1
ATOM 1444 C CA . PRO A 1 179 ? -9.494 7.439 -2.563 1.00 87.00 179 PRO A CA 1
ATOM 1445 C C . PRO A 1 179 ? -8.051 7.057 -2.293 1.00 87.00 179 PRO A C 1
ATOM 1447 O O . PRO A 1 179 ? -7.672 5.884 -2.401 1.00 87.00 179 PRO A O 1
ATOM 1450 N N . TRP A 1 180 ? -7.262 8.047 -1.896 1.00 84.31 180 TRP A N 1
ATOM 1451 C CA . TRP A 1 180 ? -5.857 7.851 -1.580 1.00 84.31 180 TRP A CA 1
ATOM 1452 C C . TRP A 1 180 ? -5.648 6.766 -0.513 1.00 84.31 180 TRP A C 1
ATOM 1454 O O . TRP A 1 180 ? -4.871 5.838 -0.744 1.00 84.31 180 TRP A O 1
ATOM 1464 N N . PHE A 1 181 ? -6.403 6.805 0.591 1.00 89.88 181 PHE A N 1
ATOM 1465 C CA . PHE A 1 181 ? -6.281 5.805 1.658 1.00 89.88 181 PHE A CA 1
ATOM 1466 C C . PHE A 1 181 ? -6.544 4.374 1.185 1.00 89.88 181 PHE A C 1
ATOM 1468 O O . PHE A 1 181 ? -5.875 3.448 1.634 1.00 89.88 181 PHE A O 1
ATOM 1475 N N . TRP A 1 182 ? -7.502 4.170 0.275 1.00 92.62 182 TRP A N 1
ATOM 1476 C CA . TRP A 1 182 ? -7.768 2.838 -0.255 1.00 92.62 182 TRP A CA 1
ATOM 1477 C C . TRP A 1 182 ? -6.663 2.412 -1.219 1.00 92.62 182 TRP A C 1
ATOM 1479 O O . TRP A 1 182 ? -6.206 1.278 -1.126 1.00 92.62 182 TRP A O 1
ATOM 1489 N N . SER A 1 183 ? -6.196 3.308 -2.097 1.00 89.31 183 SER A N 1
ATOM 1490 C CA . SER A 1 183 ? -5.127 3.004 -3.060 1.00 89.31 183 SER A CA 1
ATOM 1491 C C . SER A 1 183 ? -3.840 2.574 -2.359 1.00 89.31 183 SER A C 1
ATOM 1493 O O . SER A 1 183 ? -3.254 1.556 -2.716 1.00 89.31 183 SER A O 1
ATOM 1495 N N . GLU A 1 184 ? -3.415 3.311 -1.334 1.00 88.19 184 GLU A N 1
ATOM 1496 C CA . GLU A 1 184 ? -2.228 2.953 -0.552 1.00 88.19 184 GLU A CA 1
ATOM 1497 C C . GLU A 1 184 ? -2.497 1.788 0.397 1.00 88.19 184 GLU A C 1
ATOM 1499 O O . GLU A 1 184 ? -1.694 0.864 0.511 1.00 88.19 184 GLU A O 1
ATOM 1504 N N . GLY A 1 185 ? -3.662 1.782 1.043 1.00 92.94 185 GLY A N 1
ATOM 1505 C CA . GLY A 1 185 ? -4.047 0.737 1.980 1.00 92.94 185 GLY A CA 1
ATOM 1506 C C . GLY A 1 185 ? -4.164 -0.637 1.332 1.00 92.94 185 GLY A C 1
ATOM 1507 O O . GLY A 1 185 ? -3.738 -1.627 1.920 1.00 92.94 185 GLY A O 1
ATOM 1508 N N . VAL A 1 186 ? -4.716 -0.723 0.115 1.00 92.69 186 VAL A N 1
ATOM 1509 C CA . VAL A 1 186 ? -4.817 -1.986 -0.629 1.00 92.69 186 VAL A CA 1
ATOM 1510 C C . VAL A 1 186 ? -3.445 -2.482 -1.081 1.00 92.69 186 VAL A C 1
ATOM 1512 O O . VAL A 1 186 ? -3.230 -3.692 -1.076 1.00 92.69 186 VAL A O 1
ATOM 1515 N N . ALA A 1 187 ? -2.509 -1.583 -1.400 1.00 90.25 187 ALA A N 1
ATOM 1516 C CA . ALA A 1 187 ? -1.134 -1.941 -1.734 1.00 90.25 187 ALA A CA 1
ATOM 1517 C C . ALA A 1 187 ? -0.379 -2.497 -0.519 1.00 90.25 187 ALA A C 1
ATOM 1519 O O . ALA A 1 187 ? 0.122 -3.621 -0.568 1.00 90.25 187 ALA A O 1
ATOM 1520 N N . GLU A 1 188 ? -0.434 -1.797 0.615 1.00 92.56 188 GLU A N 1
ATOM 1521 C CA . GLU A 1 188 ? 0.128 -2.257 1.891 1.00 92.56 188 GLU A CA 1
ATOM 1522 C C . GLU A 1 188 ? -0.475 -3.602 2.336 1.00 92.56 188 GLU A C 1
ATOM 1524 O O . GLU A 1 188 ? 0.235 -4.494 2.813 1.00 92.56 188 GLU A O 1
ATOM 1529 N N . TYR A 1 189 ? -1.790 -3.765 2.154 1.00 95.25 189 TYR A N 1
ATOM 1530 C CA . TYR A 1 189 ? -2.525 -4.992 2.460 1.00 95.25 189 TYR A CA 1
ATOM 1531 C C . TYR A 1 189 ? -2.168 -6.151 1.520 1.00 95.25 189 TYR A C 1
ATOM 1533 O O . TYR A 1 189 ? -2.012 -7.286 1.973 1.00 95.25 189 TYR A O 1
ATOM 1541 N N . GLY A 1 190 ? -2.002 -5.887 0.222 1.00 93.50 190 GLY A N 1
ATOM 1542 C CA . GLY A 1 190 ? -1.552 -6.885 -0.747 1.00 93.50 190 GLY A CA 1
ATOM 1543 C C . GLY A 1 190 ? -0.160 -7.401 -0.406 1.00 93.50 190 GLY A C 1
ATOM 1544 O O . GLY A 1 190 ? 0.047 -8.614 -0.326 1.00 93.50 190 GLY A O 1
ATOM 1545 N N . THR A 1 191 ? 0.761 -6.497 -0.075 1.00 92.38 191 THR A N 1
ATOM 1546 C CA . THR A 1 191 ? 2.104 -6.859 0.390 1.00 92.38 191 THR A CA 1
ATOM 1547 C C . THR A 1 191 ? 2.084 -7.610 1.720 1.00 92.38 191 THR A C 1
ATOM 1549 O O . THR A 1 191 ? 2.870 -8.542 1.919 1.00 92.38 191 THR A O 1
ATOM 1552 N N . HIS A 1 192 ? 1.146 -7.274 2.614 1.00 94.75 192 HIS A N 1
ATOM 1553 C CA . HIS A 1 192 ? 0.920 -8.023 3.848 1.00 94.75 192 HIS A CA 1
ATOM 1554 C C . HIS A 1 192 ? 0.500 -9.466 3.574 1.00 94.75 192 HIS A C 1
ATOM 1556 O O . HIS A 1 192 ? 1.090 -10.406 4.104 1.00 94.75 192 HIS A O 1
ATOM 1562 N N . LEU A 1 193 ? -0.489 -9.665 2.703 1.00 94.31 193 LEU A N 1
ATOM 1563 C CA . LEU A 1 193 ? -0.963 -11.000 2.347 1.00 94.31 193 LEU A CA 1
ATOM 1564 C C . LEU A 1 193 ? 0.061 -11.810 1.541 1.00 94.31 193 LEU A C 1
ATOM 1566 O O . LEU A 1 193 ? 0.041 -13.039 1.610 1.00 94.31 193 LEU A O 1
ATOM 1570 N N . ALA A 1 194 ? 0.945 -11.142 0.798 1.00 93.88 194 ALA A N 1
ATOM 1571 C CA . ALA A 1 194 ? 2.070 -11.765 0.106 1.00 93.88 194 ALA A CA 1
ATOM 1572 C C . ALA A 1 194 ? 3.226 -12.154 1.052 1.00 93.88 194 ALA A C 1
ATOM 1574 O O . ALA A 1 194 ? 4.108 -12.914 0.654 1.00 93.88 194 ALA A O 1
ATOM 1575 N N . GLY A 1 195 ? 3.210 -11.678 2.304 1.00 93.75 195 GLY A N 1
ATOM 1576 C CA . GLY A 1 195 ? 4.184 -12.031 3.339 1.00 93.75 195 GLY A CA 1
ATOM 1577 C C . GLY A 1 195 ? 5.459 -11.185 3.342 1.00 93.75 195 GLY A C 1
ATOM 1578 O O . GLY A 1 195 ? 6.464 -11.618 3.906 1.00 93.75 195 GLY A O 1
ATOM 1579 N N . TYR A 1 196 ? 5.439 -10.001 2.724 1.00 91.88 196 TYR A N 1
ATOM 1580 C CA . TYR A 1 196 ? 6.603 -9.101 2.659 1.00 91.88 196 TYR A CA 1
ATOM 1581 C C . TYR A 1 196 ? 6.458 -7.839 3.515 1.00 91.88 196 TYR A C 1
ATOM 1583 O O . TYR A 1 196 ? 7.458 -7.200 3.828 1.00 91.88 196 TYR A O 1
ATOM 1591 N N . ASN A 1 197 ? 5.237 -7.554 3.971 1.00 89.69 197 ASN A N 1
ATOM 1592 C CA . ASN A 1 197 ? 4.910 -6.517 4.942 1.00 89.69 197 ASN A CA 1
ATOM 1593 C C . ASN A 1 197 ? 4.143 -7.148 6.109 1.00 89.69 197 ASN A C 1
ATOM 1595 O O . ASN A 1 197 ? 3.449 -8.146 5.941 1.00 89.69 197 ASN A O 1
ATOM 1599 N N . TRP A 1 198 ? 4.255 -6.598 7.312 1.00 90.44 198 TRP A N 1
ATOM 1600 C CA . TRP A 1 198 ? 3.501 -7.084 8.468 1.00 90.44 198 TRP A CA 1
ATOM 1601 C C . TRP A 1 198 ? 3.390 -6.008 9.542 1.00 90.44 198 TRP A C 1
ATOM 1603 O O . TRP A 1 198 ? 3.954 -4.917 9.446 1.00 90.44 198 TRP A O 1
ATOM 1613 N N . TRP A 1 199 ? 2.629 -6.318 10.589 1.00 92.81 199 TRP A N 1
ATOM 1614 C CA . TRP A 1 199 ? 2.510 -5.461 11.758 1.00 92.81 199 TRP A CA 1
ATOM 1615 C C . TRP A 1 199 ? 3.833 -5.405 12.531 1.00 92.81 199 TRP A C 1
ATOM 1617 O O . TRP A 1 199 ? 4.263 -6.403 13.111 1.00 92.81 199 TRP A O 1
ATOM 1627 N N . THR A 1 200 ? 4.490 -4.247 12.539 1.00 92.19 200 THR A N 1
ATOM 1628 C CA . THR A 1 200 ? 5.763 -4.030 13.242 1.00 92.19 200 THR A CA 1
ATOM 1629 C C . THR A 1 200 ? 5.563 -3.210 14.513 1.00 92.19 200 THR A C 1
ATOM 1631 O O . THR A 1 200 ? 4.530 -2.569 14.700 1.00 92.19 200 THR A O 1
ATOM 1634 N N . THR A 1 201 ? 6.574 -3.179 15.382 1.00 92.44 201 THR A N 1
ATOM 1635 C CA . THR A 1 201 ? 6.573 -2.322 16.578 1.00 92.44 201 THR A CA 1
ATOM 1636 C C . THR A 1 201 ? 6.502 -0.833 16.233 1.00 92.44 201 THR A C 1
ATOM 1638 O O . THR A 1 201 ? 5.860 -0.082 16.961 1.00 92.44 201 THR A O 1
ATOM 1641 N N . SER A 1 202 ? 7.100 -0.404 15.115 1.00 91.62 202 SER A N 1
ATOM 1642 C CA . SER A 1 202 ? 6.994 0.977 14.624 1.00 91.62 202 SER A CA 1
ATOM 1643 C C . SER A 1 202 ? 5.564 1.339 14.232 1.00 91.62 202 SER A C 1
ATOM 1645 O O . SER A 1 202 ? 5.068 2.384 14.650 1.00 91.62 202 SER A O 1
ATOM 1647 N N . ARG A 1 203 ? 4.881 0.456 13.483 1.00 92.62 203 ARG A N 1
ATOM 1648 C CA . ARG A 1 203 ? 3.464 0.646 13.136 1.00 92.62 203 ARG A CA 1
ATOM 1649 C C . ARG A 1 203 ? 2.600 0.656 14.389 1.00 92.62 203 ARG A C 1
ATOM 1651 O O . ARG A 1 203 ? 1.771 1.541 14.546 1.00 92.62 203 ARG A O 1
ATOM 1658 N N . ASP A 1 204 ? 2.839 -0.287 15.298 1.00 94.88 204 ASP A N 1
ATOM 1659 C CA . ASP A 1 204 ? 2.099 -0.393 16.555 1.00 94.88 204 ASP A CA 1
ATOM 1660 C C . ASP A 1 204 ? 2.237 0.866 17.419 1.00 94.88 204 ASP A C 1
ATOM 1662 O O . ASP A 1 204 ? 1.256 1.334 17.986 1.00 94.88 204 ASP A O 1
ATOM 1666 N N . MET A 1 205 ? 3.442 1.441 17.487 1.00 93.44 205 MET A N 1
ATOM 1667 C CA . MET A 1 205 ? 3.691 2.716 18.156 1.00 93.44 205 MET A CA 1
ATOM 1668 C C . MET A 1 205 ? 2.926 3.856 17.481 1.00 93.44 205 MET A C 1
ATOM 1670 O O . MET A 1 205 ? 2.224 4.585 18.173 1.00 93.44 205 MET A O 1
ATOM 1674 N N . LEU A 1 206 ? 3.044 4.010 16.158 1.00 91.56 206 LEU A N 1
ATOM 1675 C CA . LEU A 1 206 ? 2.381 5.096 15.433 1.00 91.56 206 LEU A CA 1
ATOM 1676 C C . LEU A 1 206 ? 0.860 5.034 15.611 1.00 91.56 206 LEU A C 1
ATOM 1678 O O . LEU A 1 206 ? 0.235 6.037 15.939 1.00 91.56 206 LEU A O 1
ATOM 1682 N N . GLN A 1 207 ? 0.286 3.840 15.464 1.00 95.00 207 GLN A N 1
ATOM 1683 C CA . GLN A 1 207 ? -1.141 3.607 15.642 1.00 95.00 207 GLN A CA 1
ATOM 1684 C C . GLN A 1 207 ? -1.588 3.858 17.083 1.00 95.00 207 GLN A C 1
ATOM 1686 O O . GLN A 1 207 ? -2.575 4.556 17.293 1.00 95.00 207 GLN A O 1
ATOM 1691 N N . ARG A 1 208 ? -0.837 3.373 18.082 1.00 95.38 208 ARG A N 1
ATOM 1692 C CA . ARG A 1 208 ? -1.121 3.652 19.497 1.00 95.38 208 ARG A CA 1
ATOM 1693 C C . ARG A 1 208 ? -1.201 5.152 19.758 1.00 95.38 208 ARG A C 1
ATOM 1695 O O . ARG A 1 208 ? -2.177 5.606 20.341 1.00 95.38 208 ARG A O 1
ATOM 1702 N N . MET A 1 209 ? -0.184 5.900 19.332 1.00 93.12 209 MET A N 1
ATOM 1703 C CA . MET A 1 209 ? -0.117 7.345 19.562 1.00 93.12 209 MET A CA 1
ATOM 1704 C C . MET A 1 209 ? -1.269 8.062 18.857 1.00 93.12 209 MET A C 1
ATOM 1706 O O . MET A 1 209 ? -1.975 8.842 19.484 1.00 93.12 209 MET A O 1
ATOM 1710 N N . SER A 1 210 ? -1.533 7.726 17.591 1.00 93.88 210 SER A N 1
ATOM 1711 C CA . SER A 1 210 ? -2.658 8.297 16.848 1.00 93.88 210 SER A CA 1
ATOM 1712 C C . SER A 1 210 ? -4.007 8.059 17.527 1.00 93.88 210 SER A C 1
ATOM 1714 O O . SER A 1 210 ? -4.816 8.978 17.578 1.00 93.88 210 SER A O 1
ATOM 1716 N N . MET A 1 211 ? -4.257 6.863 18.064 1.00 96.12 211 MET A N 1
ATOM 1717 C CA . MET A 1 211 ? -5.552 6.536 18.675 1.00 96.12 211 MET A CA 1
ATOM 1718 C C . MET A 1 211 ? -5.719 7.087 20.091 1.00 96.12 211 MET A C 1
ATOM 1720 O O . MET A 1 211 ? -6.827 7.478 20.446 1.00 96.12 211 MET A O 1
ATOM 1724 N N . LEU A 1 212 ? -4.655 7.099 20.901 1.00 94.38 212 LEU A N 1
ATOM 1725 C CA . LEU A 1 212 ? -4.711 7.592 22.283 1.00 94.38 212 LEU A CA 1
ATOM 1726 C C . LEU A 1 212 ? -4.701 9.123 22.373 1.00 94.38 212 LEU A C 1
ATOM 1728 O O . LEU A 1 212 ? -5.224 9.665 23.341 1.00 94.38 212 LEU A O 1
ATOM 1732 N N . GLU A 1 213 ? -4.116 9.810 21.390 1.00 94.31 213 GLU A N 1
ATOM 1733 C CA . GLU A 1 213 ? -4.034 11.278 21.349 1.00 94.31 213 GLU A CA 1
ATOM 1734 C C . GLU A 1 213 ? -5.063 11.923 20.409 1.00 94.31 213 GLU A C 1
ATOM 1736 O O . GLU A 1 213 ? -4.998 13.127 20.175 1.00 94.31 213 GLU A O 1
ATOM 1741 N N . ASP A 1 214 ? -5.975 11.136 19.830 1.00 94.44 214 ASP A N 1
ATOM 1742 C CA . ASP A 1 214 ? -6.929 11.601 18.814 1.00 94.44 214 ASP A CA 1
ATOM 1743 C C . ASP A 1 214 ? -6.254 12.321 17.626 1.00 94.44 214 ASP A C 1
ATOM 1745 O O . ASP A 1 214 ? -6.746 13.312 17.089 1.00 94.44 214 ASP A O 1
ATOM 1749 N N . ASN A 1 215 ? -5.097 11.800 17.206 1.00 92.50 215 ASN A N 1
ATOM 1750 C CA . ASN A 1 215 ? -4.224 12.368 16.180 1.00 92.50 215 ASN A CA 1
ATOM 1751 C C . ASN A 1 215 ? -4.150 11.457 14.943 1.00 92.50 215 ASN A C 1
ATOM 1753 O O . ASN A 1 215 ? -3.128 10.819 14.649 1.00 92.50 215 ASN A O 1
ATOM 1757 N N . TYR A 1 216 ? -5.274 11.365 14.242 1.00 93.44 216 TYR A N 1
ATOM 1758 C CA . TYR A 1 216 ? -5.477 10.596 13.015 1.00 93.44 216 TYR A CA 1
ATOM 1759 C C . TYR A 1 216 ? -6.140 11.475 11.948 1.00 93.44 216 TYR A C 1
ATOM 1761 O O . TYR A 1 216 ? -6.758 12.483 12.282 1.00 93.44 216 TYR A O 1
ATOM 1769 N N . LEU A 1 217 ? -6.025 11.095 10.672 1.00 93.62 217 LEU A N 1
ATOM 1770 C CA . LEU A 1 217 ? -6.762 11.777 9.609 1.00 93.62 217 LEU A CA 1
ATOM 1771 C C . LEU A 1 217 ? -8.247 11.443 9.706 1.00 93.62 217 LEU A C 1
ATOM 1773 O O . LEU A 1 217 ? -8.605 10.279 9.928 1.00 93.62 217 LEU A O 1
ATOM 1777 N N . ASP A 1 218 ? -9.089 12.452 9.522 1.00 93.88 218 ASP A N 1
ATOM 1778 C CA . ASP A 1 218 ? -10.530 12.267 9.387 1.00 93.88 218 ASP A CA 1
ATOM 1779 C C . ASP A 1 218 ? -10.904 11.645 8.028 1.00 93.88 218 ASP A C 1
ATOM 1781 O O . ASP A 1 218 ? -10.064 11.441 7.145 1.00 93.88 218 ASP A O 1
ATOM 1785 N N . TYR A 1 219 ? -12.183 11.295 7.872 1.00 92.38 219 TYR A N 1
ATOM 1786 C CA . TYR A 1 219 ? -12.661 10.609 6.677 1.00 92.38 219 TYR A CA 1
ATOM 1787 C C . TYR A 1 219 ? -12.443 11.422 5.393 1.00 92.38 219 TYR A C 1
ATOM 1789 O O . TYR A 1 219 ? -12.054 10.844 4.381 1.00 92.38 219 TYR A O 1
ATOM 1797 N N . GLU A 1 220 ? -12.623 12.746 5.423 1.00 89.62 220 GLU A N 1
ATOM 1798 C CA . GLU A 1 220 ? -12.446 13.603 4.245 1.00 89.62 220 GLU A CA 1
ATOM 1799 C C . GLU A 1 220 ? -10.965 13.710 3.855 1.00 89.62 220 GLU A C 1
ATOM 1801 O O . GLU A 1 220 ? -10.608 13.540 2.684 1.00 89.62 220 GLU A O 1
ATOM 1806 N N . GLN A 1 221 ? -10.084 13.900 4.841 1.00 90.19 221 GLN A N 1
ATOM 1807 C CA . GLN A 1 221 ? -8.634 13.984 4.650 1.00 90.19 221 GLN A CA 1
ATOM 1808 C C . GLN A 1 221 ? -8.042 12.719 4.011 1.00 90.19 221 GLN A C 1
ATOM 1810 O O . GLN A 1 221 ? -7.043 12.790 3.291 1.00 90.19 221 GLN A O 1
ATOM 1815 N N . LEU A 1 222 ? -8.665 11.557 4.221 1.00 89.38 222 LEU A N 1
ATOM 1816 C CA . LEU A 1 222 ? -8.228 10.283 3.649 1.00 89.38 222 LEU A CA 1
ATOM 1817 C C . LEU A 1 222 ? -8.440 10.177 2.125 1.00 89.38 222 LEU A C 1
ATOM 1819 O O . LEU A 1 222 ? -7.807 9.334 1.477 1.00 89.38 222 LEU A O 1
ATOM 1823 N N . PHE A 1 223 ? -9.274 11.023 1.511 1.00 86.00 223 PHE A N 1
ATOM 1824 C CA . PHE A 1 223 ? -9.531 10.952 0.066 1.00 86.00 223 PHE A CA 1
ATOM 1825 C C . PHE A 1 223 ? -8.407 11.529 -0.787 1.00 86.00 223 PHE A C 1
ATOM 1827 O O . PHE A 1 223 ? -8.192 11.049 -1.902 1.00 86.00 223 PHE A O 1
ATOM 1834 N N . SER A 1 224 ? -7.675 12.524 -0.284 1.00 81.19 224 SER A N 1
ATOM 1835 C CA . SER A 1 224 ? -6.644 13.221 -1.050 1.00 81.19 224 SER A CA 1
ATOM 1836 C C . SER A 1 224 ? -5.384 13.429 -0.228 1.00 81.19 224 SER A C 1
ATOM 1838 O O . SER A 1 224 ? -5.394 14.132 0.777 1.00 81.19 224 SER A O 1
ATOM 1840 N N . ARG A 1 225 ? -4.249 12.927 -0.731 1.00 68.38 225 ARG A N 1
ATOM 1841 C CA . ARG A 1 225 ? -2.929 13.180 -0.132 1.00 68.38 225 ARG A CA 1
ATOM 1842 C C . ARG A 1 225 ? -2.629 14.676 0.025 1.00 68.38 225 ARG A C 1
ATOM 1844 O O . ARG A 1 225 ? -1.910 15.050 0.941 1.00 68.38 225 ARG A O 1
ATOM 1851 N N . GLY A 1 226 ? -3.176 15.534 -0.841 1.00 65.88 226 GLY A N 1
ATOM 1852 C CA . GLY A 1 226 ? -2.999 16.989 -0.751 1.00 65.88 226 GLY A CA 1
ATOM 1853 C C . GLY A 1 226 ? -3.665 17.629 0.473 1.00 65.88 226 GLY A C 1
ATOM 1854 O O . GLY A 1 226 ? -3.361 18.774 0.789 1.00 65.88 226 GLY A O 1
ATOM 1855 N N . MET A 1 227 ? -4.549 16.903 1.161 1.00 69.81 227 MET A N 1
ATOM 1856 C CA . MET A 1 227 ? -5.164 17.335 2.418 1.00 69.81 227 MET A CA 1
ATOM 1857 C C . MET A 1 227 ? -4.323 16.965 3.645 1.00 69.81 227 MET A C 1
ATOM 1859 O O . MET A 1 227 ? -4.628 17.438 4.735 1.00 69.81 227 MET A O 1
ATOM 1863 N N . ALA A 1 228 ? -3.260 16.166 3.483 1.00 70.69 228 ALA A N 1
ATOM 1864 C CA . ALA A 1 228 ? -2.323 15.834 4.550 1.00 70.69 228 ALA A CA 1
ATOM 1865 C C . ALA A 1 228 ? -1.371 17.025 4.813 1.00 70.69 228 ALA A C 1
ATOM 1867 O O . ALA A 1 228 ? -0.553 17.348 3.945 1.00 70.69 228 ALA A O 1
ATOM 1868 N N . PRO A 1 229 ? -1.426 17.680 5.990 1.00 71.12 229 PRO A N 1
ATOM 1869 C CA . PRO A 1 229 ? -0.663 18.906 6.255 1.00 71.12 229 PRO A CA 1
ATOM 1870 C C . PRO A 1 229 ? 0.857 18.716 6.325 1.00 71.12 229 PRO A C 1
ATOM 1872 O O . PRO A 1 229 ? 1.616 19.675 6.178 1.00 71.12 229 PRO A O 1
ATOM 1875 N N . SER A 1 230 ? 1.319 17.492 6.585 1.00 80.06 230 SER A N 1
ATOM 1876 C CA . SER A 1 230 ? 2.735 17.165 6.742 1.00 80.06 230 SER A CA 1
ATOM 1877 C C . SER A 1 230 ? 3.086 15.803 6.144 1.00 80.06 230 SER A C 1
ATOM 1879 O O . SER A 1 230 ? 2.223 14.967 5.884 1.00 80.06 230 SER A O 1
ATOM 1881 N N . SER A 1 231 ? 4.381 15.520 5.984 1.00 75.38 231 SER A N 1
ATOM 1882 C CA . SER A 1 231 ? 4.845 14.185 5.580 1.00 75.38 231 SER A CA 1
ATOM 1883 C C . SER A 1 231 ? 4.446 13.085 6.574 1.00 75.38 231 SER A C 1
ATOM 1885 O O . SER A 1 231 ? 4.249 11.945 6.161 1.00 75.38 231 SER A O 1
ATOM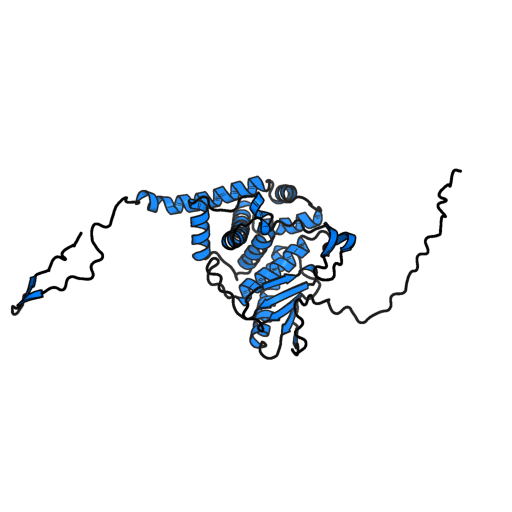 1887 N N . PHE A 1 232 ? 4.293 13.414 7.865 1.00 82.25 232 PHE A N 1
ATOM 1888 C CA . PHE A 1 232 ? 3.791 12.475 8.875 1.00 82.25 232 PHE A CA 1
ATOM 1889 C C . PHE A 1 232 ? 2.309 12.166 8.668 1.00 82.25 232 PHE A C 1
ATOM 1891 O O . PHE A 1 232 ? 1.907 11.015 8.792 1.00 82.25 232 PHE A O 1
ATOM 1898 N N . ASP A 1 233 ? 1.515 13.168 8.296 1.00 82.81 233 ASP A N 1
ATOM 1899 C CA . ASP A 1 233 ? 0.112 12.986 7.908 1.00 82.81 233 ASP A CA 1
ATOM 1900 C C . ASP A 1 233 ? -0.005 12.179 6.615 1.00 82.81 233 ASP A C 1
ATOM 1902 O O . ASP A 1 233 ? -0.853 11.298 6.502 1.00 82.81 233 ASP A O 1
ATOM 1906 N N . GLY A 1 234 ? 0.924 12.400 5.681 1.00 81.56 234 GLY A N 1
ATOM 1907 C CA . GLY A 1 234 ? 1.113 11.542 4.519 1.00 81.56 234 GLY A CA 1
ATOM 1908 C C . GLY A 1 234 ? 1.263 10.083 4.941 1.00 81.56 234 GLY A C 1
ATOM 1909 O O . GLY A 1 234 ? 0.489 9.242 4.511 1.00 81.56 234 GLY A O 1
ATOM 1910 N N . GLU A 1 235 ? 2.193 9.772 5.843 1.00 85.88 235 GLU A N 1
ATOM 1911 C CA . GLU A 1 235 ? 2.358 8.404 6.345 1.00 85.88 235 GLU A CA 1
ATOM 1912 C C . GLU A 1 235 ? 1.119 7.871 7.083 1.00 85.88 235 GLU A C 1
ATOM 1914 O O . GLU A 1 235 ? 0.772 6.696 6.927 1.00 85.88 235 GLU A O 1
ATOM 1919 N N . ARG A 1 236 ? 0.418 8.712 7.857 1.00 90.00 236 ARG A N 1
ATOM 1920 C CA . ARG A 1 236 ? -0.815 8.310 8.549 1.00 90.00 236 ARG A CA 1
ATOM 1921 C C . ARG A 1 236 ? -1.855 7.771 7.578 1.00 90.00 236 ARG A C 1
ATOM 1923 O O . ARG A 1 236 ? -2.442 6.743 7.887 1.00 90.00 236 ARG A O 1
ATOM 1930 N N . GLY A 1 237 ? -2.038 8.356 6.395 1.00 88.19 237 GLY A N 1
ATOM 1931 C CA . GLY A 1 237 ? -3.016 7.825 5.440 1.00 88.19 237 GLY A CA 1
ATOM 1932 C C . GLY A 1 237 ? -2.668 6.443 4.879 1.00 88.19 237 GLY A C 1
ATOM 1933 O O . GLY A 1 237 ? -3.567 5.611 4.753 1.00 88.19 237 GLY A O 1
ATOM 1934 N N . TYR A 1 238 ? -1.383 6.135 4.645 1.00 88.19 238 TYR A N 1
ATOM 1935 C CA . TYR A 1 238 ? -0.951 4.767 4.294 1.00 88.19 238 TYR A CA 1
ATOM 1936 C C . TYR A 1 238 ? -1.309 3.792 5.419 1.00 88.19 238 TYR A C 1
ATOM 1938 O O . TYR A 1 238 ? -1.844 2.707 5.199 1.00 88.19 238 TYR A O 1
ATOM 1946 N N . GLN A 1 239 ? -1.025 4.202 6.652 1.00 92.88 239 GLN A N 1
ATOM 1947 C CA . GLN A 1 239 ? -1.189 3.383 7.844 1.00 92.88 239 GLN A CA 1
ATOM 1948 C C . GLN A 1 239 ? -2.670 3.185 8.200 1.00 92.88 239 GLN A C 1
ATOM 1950 O O . GLN A 1 239 ? -3.084 2.072 8.521 1.00 92.88 239 GLN A O 1
ATOM 1955 N N . GLN A 1 240 ? -3.496 4.225 8.096 1.00 95.44 240 GLN A N 1
ATOM 1956 C CA . GLN A 1 240 ? -4.948 4.145 8.256 1.00 95.44 240 GLN A CA 1
ATOM 1957 C C . GLN A 1 240 ? -5.560 3.271 7.162 1.00 95.44 240 GLN A C 1
ATOM 1959 O O . GLN A 1 240 ? -6.267 2.329 7.492 1.00 95.44 240 GLN A O 1
ATOM 1964 N N . GLY A 1 241 ? -5.197 3.461 5.890 1.00 95.50 241 GLY A N 1
ATOM 1965 C CA . GLY A 1 241 ? -5.638 2.584 4.803 1.00 95.50 241 GLY A CA 1
ATOM 1966 C C . GLY A 1 241 ? -5.295 1.108 5.037 1.00 95.50 241 GLY A C 1
ATOM 1967 O O . GLY A 1 241 ? -6.152 0.233 4.900 1.00 95.50 241 GLY A O 1
ATOM 1968 N N . TYR A 1 242 ? -4.057 0.824 5.445 1.00 95.69 242 TYR A N 1
ATOM 1969 C CA . TYR A 1 242 ? -3.598 -0.527 5.777 1.00 95.69 242 TYR A CA 1
ATOM 1970 C C . TYR A 1 242 ? -4.379 -1.137 6.949 1.00 95.69 242 TYR A C 1
ATOM 1972 O O . TYR A 1 242 ? -4.858 -2.267 6.868 1.00 95.69 242 TYR A O 1
ATOM 1980 N N . THR A 1 243 ? -4.542 -0.399 8.048 1.00 96.75 243 THR A N 1
ATOM 1981 C CA . THR A 1 243 ? -5.267 -0.905 9.225 1.00 96.75 243 THR A CA 1
ATOM 1982 C C . THR A 1 243 ? -6.774 -1.015 8.995 1.00 96.75 243 THR A C 1
ATOM 1984 O O . THR A 1 243 ? -7.392 -1.938 9.522 1.00 96.75 243 THR A O 1
ATOM 1987 N N . MET A 1 244 ? -7.364 -0.163 8.154 1.00 97.44 244 MET A N 1
ATOM 1988 C CA . MET A 1 244 ? -8.739 -0.320 7.674 1.00 97.44 244 MET A CA 1
ATOM 1989 C C . MET A 1 244 ? -8.890 -1.612 6.872 1.00 97.44 244 MET A C 1
ATOM 1991 O O . MET A 1 244 ? -9.851 -2.345 7.087 1.00 97.44 244 MET A O 1
ATOM 1995 N N . ALA A 1 245 ? -7.915 -1.960 6.027 1.00 97.12 245 ALA A N 1
ATOM 1996 C CA . ALA A 1 245 ? -7.913 -3.238 5.321 1.00 97.12 245 ALA A CA 1
ATOM 1997 C C . ALA A 1 245 ? -7.860 -4.442 6.281 1.00 97.12 245 ALA A C 1
ATOM 1999 O O . ALA A 1 245 ? -8.536 -5.443 6.046 1.00 97.12 245 ALA A O 1
ATOM 2000 N N . LEU A 1 246 ? -7.109 -4.344 7.387 1.00 96.88 246 LEU A N 1
ATOM 2001 C CA . LEU A 1 246 ? -7.080 -5.376 8.435 1.00 96.88 246 LEU A CA 1
ATOM 2002 C C . LEU A 1 246 ? -8.403 -5.471 9.208 1.00 96.88 246 LEU A C 1
ATOM 2004 O O . LEU A 1 246 ? -8.898 -6.574 9.427 1.00 96.88 246 LEU A O 1
ATOM 2008 N N . CYS A 1 247 ? -9.014 -4.337 9.554 1.00 97.50 247 CYS A N 1
ATOM 2009 C CA . CYS A 1 247 ? -10.358 -4.307 10.134 1.00 97.50 247 CYS A CA 1
ATOM 2010 C C . CYS A 1 247 ? -11.372 -4.961 9.182 1.00 97.50 247 CYS A C 1
ATOM 2012 O O . CYS A 1 247 ? -12.197 -5.776 9.597 1.00 97.50 247 CYS A O 1
ATOM 2014 N N . VAL A 1 248 ? -11.268 -4.683 7.877 1.00 97.94 248 VAL A N 1
ATOM 2015 C CA . VAL A 1 248 ? -12.144 -5.284 6.869 1.00 97.94 248 VAL A CA 1
ATOM 2016 C C . VAL A 1 248 ? -11.903 -6.784 6.713 1.00 97.94 248 VAL A C 1
ATOM 2018 O O . VAL A 1 248 ? -12.863 -7.548 6.608 1.00 97.94 248 VAL A O 1
ATOM 2021 N N . LEU A 1 249 ? -10.641 -7.217 6.742 1.00 96.50 249 LEU A N 1
ATOM 2022 C CA . LEU A 1 249 ? -10.263 -8.629 6.771 1.00 96.50 249 LEU A CA 1
ATOM 2023 C C . LEU A 1 249 ? -10.933 -9.356 7.944 1.00 96.50 249 LEU A C 1
ATOM 2025 O O . LEU A 1 249 ? -11.476 -10.439 7.736 1.00 96.50 249 LEU A O 1
ATOM 2029 N N . GLU A 1 250 ? -10.899 -8.769 9.140 1.00 96.75 250 GLU A N 1
ATOM 2030 C CA . GLU A 1 250 ? -11.457 -9.361 10.357 1.00 96.75 250 GLU A CA 1
ATOM 2031 C C . GLU A 1 250 ? -12.991 -9.379 10.348 1.00 96.75 250 GLU A C 1
ATOM 2033 O O . GLU A 1 250 ? -13.595 -10.415 10.623 1.00 96.75 250 GLU A O 1
ATOM 2038 N N . LYS A 1 251 ? -13.628 -8.255 9.990 1.00 96.75 251 LYS A N 1
ATOM 2039 C CA . LYS A 1 251 ? -15.089 -8.086 10.081 1.00 96.75 251 LYS A CA 1
ATOM 2040 C C . LYS A 1 251 ? -15.857 -8.648 8.882 1.00 96.75 251 LYS A C 1
ATOM 2042 O O . LYS A 1 251 ? -16.938 -9.203 9.058 1.00 96.75 251 LYS A O 1
ATOM 2047 N N . TYR A 1 252 ? -15.326 -8.506 7.666 1.00 96.94 252 TYR A N 1
ATOM 2048 C CA . TYR A 1 252 ? -16.043 -8.837 6.424 1.00 96.94 252 TYR A CA 1
ATOM 2049 C C . TYR A 1 252 ? -15.365 -9.950 5.611 1.00 96.94 252 TYR A C 1
ATOM 2051 O O . TYR A 1 252 ? -16.014 -10.603 4.790 1.00 96.94 252 TYR A O 1
ATOM 2059 N N . GLY A 1 253 ? -14.074 -10.195 5.840 1.00 95.56 253 GLY A N 1
ATOM 2060 C CA . GLY A 1 253 ? -13.320 -11.289 5.238 1.00 95.56 253 GLY A CA 1
ATOM 2061 C C . GLY A 1 253 ? -12.255 -10.843 4.236 1.00 95.56 253 GLY A C 1
ATOM 2062 O O . GLY A 1 253 ? -12.285 -9.757 3.659 1.00 95.56 253 GLY A O 1
ATOM 2063 N N . ARG A 1 254 ? -11.304 -11.748 3.983 1.00 92.62 254 ARG A N 1
ATOM 2064 C CA . ARG A 1 254 ? -10.040 -11.486 3.267 1.00 92.62 254 ARG A CA 1
ATOM 2065 C C . ARG A 1 254 ? -10.169 -10.818 1.899 1.00 92.62 254 ARG A C 1
ATOM 2067 O O . ARG A 1 254 ? -9.296 -10.055 1.506 1.00 92.62 254 ARG A O 1
ATOM 2074 N N . ARG A 1 255 ? -11.220 -11.125 1.141 1.00 91.19 255 ARG A N 1
ATOM 2075 C CA . ARG A 1 255 ? -11.365 -10.643 -0.243 1.00 91.19 255 ARG A CA 1
ATOM 2076 C C . ARG A 1 255 ? -12.093 -9.306 -0.345 1.00 91.19 255 ARG A C 1
ATOM 2078 O O . ARG A 1 255 ? -12.011 -8.658 -1.382 1.00 91.19 255 ARG A O 1
ATOM 2085 N N . LYS A 1 256 ? -12.760 -8.862 0.722 1.00 95.75 256 LYS A N 1
ATOM 2086 C CA . LYS A 1 256 ? -13.674 -7.715 0.681 1.00 95.75 256 LYS A CA 1
ATOM 2087 C C . LYS A 1 256 ? -12.990 -6.400 0.340 1.00 95.75 256 LYS A C 1
ATOM 2089 O O . LYS A 1 256 ? -13.539 -5.612 -0.421 1.00 95.75 256 LYS A O 1
ATOM 2094 N N . TRP A 1 257 ? -11.767 -6.198 0.826 1.00 94.81 257 TRP A N 1
ATOM 2095 C CA . TRP A 1 257 ? -10.994 -4.999 0.506 1.00 94.81 257 TRP A CA 1
ATOM 2096 C C . TRP A 1 257 ? -10.631 -4.906 -0.985 1.00 94.81 257 TRP A C 1
ATOM 2098 O O . TRP A 1 257 ? -10.705 -3.832 -1.579 1.00 94.81 257 TRP A O 1
ATOM 2108 N N . ALA A 1 258 ? -10.317 -6.048 -1.607 1.00 92.25 258 ALA A N 1
ATOM 2109 C CA . ALA A 1 258 ? -10.029 -6.158 -3.036 1.00 92.25 258 ALA A CA 1
ATOM 2110 C C . ALA A 1 258 ? -11.301 -6.133 -3.907 1.00 92.25 258 ALA A C 1
ATOM 2112 O O . ALA A 1 258 ? -11.283 -5.600 -5.015 1.00 92.25 258 ALA A O 1
ATOM 2113 N N . GLU A 1 259 ? -12.427 -6.656 -3.406 1.00 93.81 259 GLU A N 1
ATOM 2114 C CA . GLU A 1 259 ? -13.733 -6.609 -4.083 1.00 93.81 259 GLU A CA 1
ATOM 2115 C C . GLU A 1 259 ? -14.217 -5.176 -4.352 1.00 93.81 259 GLU A C 1
ATOM 2117 O O . GLU A 1 259 ? -14.943 -4.965 -5.324 1.00 93.81 259 GLU A O 1
ATOM 2122 N N . LEU A 1 260 ? -13.777 -4.189 -3.562 1.00 92.38 260 LEU A N 1
ATOM 2123 C CA . LEU A 1 260 ? -14.047 -2.770 -3.820 1.00 92.38 260 LEU A CA 1
ATOM 2124 C C . LEU A 1 260 ? -13.533 -2.330 -5.198 1.00 92.38 260 LEU A C 1
ATOM 2126 O O . LEU A 1 260 ? -14.252 -1.624 -5.905 1.00 92.38 260 LEU A O 1
ATOM 2130 N N . ALA A 1 261 ? -12.352 -2.797 -5.620 1.00 88.25 261 ALA A N 1
ATOM 2131 C CA . ALA A 1 261 ? -11.827 -2.531 -6.961 1.00 88.25 261 ALA A CA 1
ATOM 2132 C C . ALA A 1 261 ? -12.762 -3.112 -8.033 1.00 88.25 261 ALA A C 1
ATOM 2134 O O . ALA A 1 261 ? -13.254 -2.414 -8.917 1.00 88.25 261 ALA A O 1
ATOM 2135 N N . LEU A 1 262 ? -13.075 -4.403 -7.906 1.00 88.06 262 LEU A N 1
ATOM 2136 C CA . LEU A 1 262 ? -13.864 -5.140 -8.893 1.00 88.06 262 LEU A CA 1
ATOM 2137 C C . LEU A 1 262 ? -15.289 -4.586 -9.032 1.00 88.06 262 LEU A C 1
ATOM 2139 O O . LEU A 1 262 ? -15.827 -4.503 -10.140 1.00 88.06 262 LEU A O 1
ATOM 2143 N N . ASN A 1 263 ? -15.917 -4.207 -7.915 1.00 89.00 263 ASN A N 1
ATOM 2144 C CA . ASN A 1 263 ? -17.258 -3.633 -7.929 1.00 89.00 263 ASN A CA 1
ATOM 2145 C C . ASN A 1 263 ? -17.262 -2.221 -8.532 1.00 89.00 263 ASN A C 1
ATOM 2147 O O . ASN A 1 263 ? -18.141 -1.917 -9.342 1.00 89.00 263 ASN A O 1
ATOM 2151 N N . SER A 1 264 ? -16.250 -1.404 -8.220 1.00 84.38 264 SER A N 1
ATOM 2152 C CA . SER A 1 264 ? -16.044 -0.089 -8.834 1.00 84.38 264 SER A CA 1
ATOM 2153 C C . SER A 1 264 ? -15.933 -0.186 -10.358 1.00 84.38 264 SER A C 1
ATOM 2155 O O . SER A 1 264 ? -16.708 0.466 -11.065 1.00 84.38 264 SER A O 1
ATOM 2157 N N . ALA A 1 265 ? -15.091 -1.090 -10.874 1.00 79.62 265 ALA A N 1
ATOM 2158 C CA . ALA A 1 265 ? -14.943 -1.314 -12.313 1.00 79.62 265 ALA A CA 1
ATOM 2159 C C . ALA A 1 265 ? -16.249 -1.771 -12.980 1.00 79.62 265 ALA A C 1
ATOM 2161 O O . ALA A 1 265 ? -16.613 -1.295 -14.054 1.00 79.62 265 ALA A O 1
ATOM 2162 N N . ARG A 1 266 ? -16.984 -2.688 -12.337 1.00 81.06 266 ARG A N 1
ATOM 2163 C CA . ARG A 1 266 ? -18.225 -3.252 -12.887 1.00 81.06 266 ARG A CA 1
ATOM 2164 C C . ARG A 1 266 ? -19.370 -2.241 -12.940 1.00 81.06 266 ARG A C 1
ATOM 2166 O O . ARG A 1 266 ? -20.183 -2.299 -13.861 1.00 81.06 266 ARG A O 1
ATOM 2173 N N . LYS A 1 267 ? -19.491 -1.384 -11.926 1.00 78.06 267 LYS A N 1
ATOM 2174 C CA . LYS A 1 267 ? -20.639 -0.479 -11.761 1.00 78.06 267 LYS A CA 1
ATOM 2175 C C . LYS A 1 267 ? -20.341 0.971 -12.144 1.00 78.06 267 LYS A C 1
ATOM 2177 O O . LYS A 1 267 ? -21.279 1.761 -12.216 1.00 78.06 267 LYS A O 1
ATOM 2182 N N . GLY A 1 268 ? -19.078 1.314 -12.409 1.00 66.69 268 GLY A N 1
ATOM 2183 C CA . GLY A 1 268 ? -18.662 2.668 -12.776 1.00 66.69 268 GLY A CA 1
ATOM 2184 C C . GLY A 1 268 ? -18.942 3.675 -11.662 1.00 66.69 268 GLY A C 1
ATOM 2185 O O . GLY A 1 268 ? -19.455 4.762 -11.929 1.00 66.69 268 GLY A O 1
ATOM 2186 N N . HIS A 1 269 ? -18.691 3.296 -10.406 1.00 67.81 269 HIS A N 1
ATOM 2187 C CA . HIS A 1 269 ? -18.952 4.175 -9.269 1.00 67.81 269 HIS A CA 1
ATOM 2188 C C . HIS A 1 269 ? -18.079 5.429 -9.357 1.00 67.81 269 HIS A C 1
ATOM 2190 O O . HIS A 1 269 ? -16.861 5.346 -9.247 1.00 67.81 269 HIS A O 1
ATOM 2196 N N . LEU A 1 270 ? -18.714 6.592 -9.535 1.00 64.50 270 LEU A N 1
ATOM 2197 C CA . LEU A 1 270 ? -18.058 7.902 -9.446 1.00 64.50 270 LEU A CA 1
ATOM 2198 C C . LEU A 1 270 ? -17.847 8.340 -7.986 1.00 64.50 270 LEU A C 1
ATOM 2200 O O . LEU A 1 270 ? -16.942 9.121 -7.709 1.00 64.50 270 LEU A O 1
ATOM 2204 N N . GLU A 1 271 ? -18.616 7.768 -7.057 1.00 73.38 271 GLU A N 1
ATOM 2205 C CA . GLU A 1 271 ? -18.566 8.025 -5.616 1.00 73.38 271 GLU A CA 1
ATOM 2206 C C . GLU A 1 271 ? -18.316 6.720 -4.852 1.00 73.38 271 GLU A C 1
ATOM 2208 O O . GLU A 1 271 ? -19.012 5.718 -5.056 1.00 73.38 271 GLU A O 1
ATOM 2213 N N . TRP A 1 272 ? -17.336 6.733 -3.949 1.00 82.75 272 TRP A N 1
ATOM 2214 C CA . TRP A 1 272 ? -16.896 5.534 -3.236 1.00 82.75 272 TRP A CA 1
ATOM 2215 C C . TRP A 1 272 ? -17.839 5.079 -2.120 1.00 82.75 272 TRP A C 1
ATOM 2217 O O . TRP A 1 272 ? -17.914 3.881 -1.864 1.00 82.75 272 TRP A O 1
ATOM 2227 N N . ASP A 1 273 ? -18.656 5.962 -1.543 1.00 86.06 273 ASP A N 1
ATOM 2228 C CA . ASP A 1 273 ? -19.660 5.574 -0.539 1.00 86.06 273 ASP A CA 1
ATOM 2229 C C . ASP A 1 273 ? -20.642 4.522 -1.037 1.00 86.06 273 ASP A C 1
ATOM 2231 O O . ASP A 1 273 ? -21.023 3.595 -0.320 1.00 86.06 273 ASP A O 1
ATOM 2235 N N . ARG A 1 274 ? -21.057 4.639 -2.300 1.00 86.12 274 ARG A N 1
ATOM 2236 C CA . ARG A 1 274 ? -21.925 3.635 -2.909 1.00 86.12 274 ARG A CA 1
ATOM 2237 C C . ARG A 1 274 ? -21.188 2.312 -3.116 1.00 86.12 274 ARG A C 1
ATOM 2239 O O . ARG A 1 274 ? -21.797 1.260 -2.953 1.00 86.12 274 ARG A O 1
ATOM 2246 N N . ASN A 1 275 ? -19.898 2.368 -3.441 1.00 90.50 275 ASN A N 1
ATOM 2247 C CA . ASN A 1 275 ? -19.060 1.184 -3.594 1.00 90.50 275 ASN A CA 1
ATOM 2248 C C . ASN A 1 275 ? -18.911 0.432 -2.258 1.00 90.50 275 ASN A C 1
ATOM 2250 O O . ASN A 1 275 ? -19.071 -0.788 -2.224 1.00 90.50 275 ASN A O 1
ATOM 2254 N N . PHE A 1 276 ? -18.696 1.156 -1.152 1.00 94.19 276 PHE A N 1
ATOM 2255 C CA . PHE A 1 276 ? -18.661 0.576 0.194 1.00 94.19 276 PHE A CA 1
ATOM 2256 C C . PHE A 1 276 ? -19.991 -0.086 0.560 1.00 94.19 276 PHE A C 1
ATOM 2258 O O . PHE A 1 276 ? -19.993 -1.258 0.941 1.00 94.19 276 PHE A O 1
ATOM 2265 N N . ARG A 1 277 ? -21.125 0.592 0.334 1.00 94.31 277 ARG A N 1
ATOM 2266 C CA . ARG A 1 277 ? -22.452 0.011 0.610 1.00 94.31 277 ARG A CA 1
ATOM 2267 C C . ARG A 1 277 ? -22.702 -1.267 -0.180 1.00 94.31 277 ARG A C 1
ATOM 2269 O O . ARG A 1 277 ? -23.215 -2.236 0.367 1.00 94.31 277 ARG A O 1
ATOM 2276 N N . ASP A 1 278 ? -22.308 -1.293 -1.447 1.00 93.38 278 ASP A N 1
ATOM 2277 C CA . ASP A 1 278 ? -22.529 -2.444 -2.320 1.00 93.38 278 ASP A CA 1
ATOM 2278 C C . ASP A 1 278 ? -21.675 -3.670 -1.940 1.00 93.38 278 ASP A C 1
ATOM 2280 O O . ASP A 1 278 ? -22.117 -4.803 -2.143 1.00 93.38 278 ASP A O 1
ATOM 2284 N N . VAL A 1 279 ? -20.460 -3.468 -1.415 1.00 95.19 279 VAL A N 1
ATOM 2285 C CA . VAL A 1 279 ? -19.503 -4.556 -1.122 1.00 95.19 279 VAL A CA 1
ATOM 2286 C C . VAL A 1 279 ? -19.520 -4.985 0.346 1.00 95.19 279 VAL A C 1
ATOM 2288 O O . VAL A 1 279 ? -19.438 -6.188 0.631 1.00 95.19 279 VAL A O 1
ATOM 2291 N N . LEU A 1 280 ? -19.601 -4.013 1.257 1.00 96.75 280 LEU A N 1
ATOM 2292 C CA . LEU A 1 280 ? -19.502 -4.184 2.711 1.00 96.75 280 LEU A CA 1
ATOM 2293 C C . LEU A 1 280 ? -20.858 -4.066 3.419 1.00 96.75 280 LEU A C 1
ATOM 2295 O O . LEU A 1 280 ? -20.990 -4.536 4.543 1.00 96.75 280 LEU A O 1
ATOM 2299 N N . GLY A 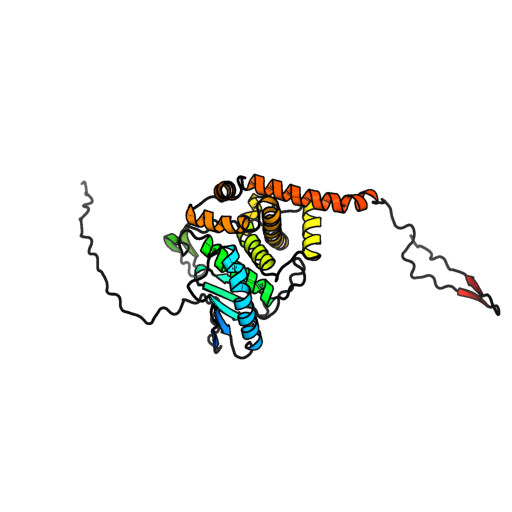1 281 ? -21.865 -3.465 2.778 1.00 96.38 281 GLY A N 1
ATOM 2300 C CA . GLY A 1 281 ? -23.174 -3.218 3.393 1.00 96.38 281 GLY A CA 1
ATOM 2301 C C . GLY A 1 281 ? -23.233 -1.979 4.293 1.00 96.38 281 GLY A C 1
ATOM 2302 O O . GLY A 1 281 ? -24.274 -1.745 4.896 1.00 96.38 281 GLY A O 1
ATOM 2303 N N . VAL A 1 282 ? -22.155 -1.191 4.359 1.00 96.38 282 VAL A N 1
ATOM 2304 C CA . VAL A 1 282 ? -22.025 0.033 5.172 1.00 96.38 282 VAL A CA 1
ATOM 2305 C C . VAL A 1 282 ? -21.539 1.203 4.313 1.00 96.38 282 VAL A C 1
ATOM 2307 O O . VAL A 1 282 ? -20.909 0.989 3.275 1.00 96.38 282 VAL A O 1
ATOM 2310 N N . SER A 1 283 ? -21.844 2.440 4.703 1.00 94.19 283 SER A N 1
ATOM 2311 C CA . SER A 1 283 ? -21.261 3.644 4.101 1.00 94.19 283 SER A CA 1
ATOM 2312 C C . SER A 1 283 ? -19.760 3.741 4.394 1.00 94.19 283 SER A C 1
ATOM 2314 O O . SER A 1 283 ? -19.214 3.003 5.217 1.00 94.19 283 SER A O 1
ATOM 2316 N N . GLY A 1 284 ? -19.062 4.640 3.699 1.00 92.56 284 GLY A N 1
ATOM 2317 C CA . GLY A 1 284 ? -17.657 4.877 3.983 1.00 92.56 284 GLY A CA 1
ATOM 2318 C C . GLY A 1 284 ? -17.424 5.546 5.341 1.00 92.56 284 GLY A C 1
ATOM 2319 O O . GLY A 1 284 ? -16.476 5.176 6.029 1.00 92.56 284 GLY A O 1
ATOM 2320 N N . GLU A 1 285 ? -18.322 6.440 5.764 1.00 93.81 285 GLU A N 1
ATOM 2321 C CA . GLU A 1 285 ? -18.321 7.018 7.116 1.00 93.81 285 GLU A CA 1
ATOM 2322 C C . GLU A 1 285 ? -18.537 5.943 8.192 1.00 93.81 285 GLU A C 1
ATOM 2324 O O . GLU A 1 285 ? -17.756 5.857 9.133 1.00 93.81 285 GLU A O 1
ATOM 2329 N N . GLU A 1 286 ? -19.516 5.048 8.015 1.00 96.56 286 GLU A N 1
ATOM 2330 C CA . GLU A 1 286 ? -19.771 3.935 8.945 1.00 96.56 286 GLU A CA 1
ATOM 2331 C C . GLU A 1 286 ? -18.573 2.972 9.016 1.00 96.56 286 GLU A C 1
ATOM 2333 O O . GLU A 1 286 ? -18.219 2.474 10.088 1.00 96.56 286 GLU A O 1
ATOM 2338 N N . LEU A 1 287 ? -17.908 2.714 7.881 1.00 96.88 287 LEU A N 1
ATOM 2339 C CA . LEU A 1 287 ? -16.658 1.955 7.853 1.00 96.88 287 LEU A CA 1
ATOM 2340 C C . LEU A 1 287 ? -15.553 2.670 8.644 1.00 96.88 287 LEU A C 1
ATOM 2342 O O . LEU A 1 287 ? -14.815 2.013 9.380 1.00 96.88 287 LEU A O 1
ATOM 2346 N N . PHE A 1 288 ? -15.418 3.986 8.475 1.00 97.00 288 PHE A N 1
ATOM 2347 C CA . PHE A 1 288 ? -14.419 4.790 9.172 1.00 97.00 288 PHE A CA 1
ATOM 2348 C C . PHE A 1 288 ? -14.655 4.801 10.682 1.00 97.00 288 PHE A C 1
ATOM 2350 O O . PHE A 1 288 ? -13.740 4.477 11.437 1.00 97.00 288 PHE A O 1
ATOM 2357 N N . GLU A 1 289 ? -15.881 5.073 11.123 1.00 97.44 289 GLU A N 1
ATOM 2358 C CA . GLU A 1 289 ? -16.265 5.037 12.536 1.00 97.44 289 GLU A CA 1
ATOM 2359 C C . GLU A 1 289 ? -16.054 3.643 13.138 1.00 97.44 289 GLU A C 1
ATOM 2361 O O . GLU A 1 289 ? -15.427 3.502 14.189 1.00 97.44 289 GLU A O 1
ATOM 2366 N N . GLY A 1 290 ? -16.482 2.591 12.434 1.00 97.88 290 GLY A N 1
ATOM 2367 C CA . GLY A 1 290 ? -16.319 1.211 12.887 1.00 97.88 290 GLY A CA 1
ATOM 2368 C C . GLY A 1 290 ? -14.867 0.715 12.898 1.00 97.88 290 GLY A C 1
ATOM 2369 O O . GLY A 1 290 ? -14.549 -0.223 13.638 1.00 97.88 290 GLY A O 1
ATOM 2370 N N . TRP A 1 291 ? -13.981 1.295 12.082 1.00 98.00 291 TRP A N 1
ATOM 2371 C CA . TRP A 1 291 ? -12.531 1.082 12.160 1.00 98.00 291 TRP A CA 1
ATOM 2372 C C . TRP A 1 291 ? -11.917 1.854 13.328 1.00 98.00 291 TRP A C 1
ATOM 2374 O O . TRP A 1 291 ? -11.098 1.296 14.060 1.00 98.00 291 TRP A O 1
ATOM 2384 N N . LEU A 1 292 ? -12.332 3.104 13.527 1.00 98.06 292 LEU A N 1
ATOM 2385 C CA . LEU A 1 292 ? -11.844 3.949 14.607 1.00 98.06 292 LEU A CA 1
ATOM 2386 C C . LEU A 1 292 ? -12.173 3.338 15.974 1.00 98.06 292 LEU A C 1
ATOM 2388 O O . LEU A 1 292 ? -11.298 3.264 16.834 1.00 98.06 292 LEU A O 1
ATOM 2392 N N . GLU A 1 293 ? -13.397 2.837 16.150 1.00 97.94 293 GLU A N 1
ATOM 2393 C CA . GLU A 1 293 ? -13.808 2.096 17.346 1.00 97.94 293 GLU A CA 1
ATOM 2394 C C . GLU A 1 293 ? -12.940 0.846 17.554 1.00 97.94 293 GLU A C 1
ATOM 2396 O O . GLU A 1 293 ? -12.371 0.668 18.629 1.00 97.94 293 GLU A O 1
ATOM 2401 N N . TRP A 1 294 ? -12.755 0.034 16.506 1.00 97.69 294 TRP A N 1
ATOM 2402 C CA . TRP A 1 294 ? -11.940 -1.189 16.552 1.00 97.69 294 TRP A CA 1
ATOM 2403 C C . TRP A 1 294 ? -10.482 -0.914 16.963 1.00 97.69 294 TRP A C 1
ATOM 2405 O O . TRP A 1 294 ? -9.897 -1.654 17.756 1.00 97.69 294 TRP A O 1
ATOM 2415 N N . MET A 1 295 ? -9.894 0.182 16.476 1.00 97.62 295 MET A N 1
ATOM 2416 C CA . MET A 1 295 ? -8.540 0.599 16.847 1.00 97.62 295 MET A CA 1
ATOM 2417 C C . MET A 1 295 ? -8.469 1.169 18.267 1.00 97.62 295 MET A C 1
ATOM 2419 O O . MET A 1 295 ? -7.570 0.810 19.035 1.00 97.62 295 MET A O 1
ATOM 2423 N N . LYS A 1 296 ? -9.405 2.050 18.634 1.00 97.69 296 LYS A N 1
ATOM 2424 C CA . LYS A 1 296 ? -9.436 2.679 19.960 1.00 97.69 296 LYS A CA 1
ATOM 2425 C C . LYS A 1 296 ? -9.676 1.660 21.061 1.00 97.69 296 LYS A C 1
ATOM 2427 O O . LYS A 1 296 ? -8.949 1.683 22.047 1.00 97.69 296 LYS A O 1
ATOM 2432 N N . GLU A 1 297 ? -10.599 0.718 20.876 1.00 97.38 297 GLU A N 1
ATOM 2433 C CA . GLU A 1 297 ? -10.864 -0.346 21.849 1.00 97.38 297 GLU A CA 1
ATOM 2434 C C . GLU A 1 297 ? -9.577 -1.105 22.205 1.00 97.38 297 GLU A C 1
ATOM 2436 O O . GLU A 1 297 ? -9.223 -1.235 23.382 1.00 97.38 297 GLU A O 1
ATOM 2441 N N . ARG A 1 298 ? -8.814 -1.519 21.184 1.00 95.31 298 ARG A N 1
ATOM 2442 C CA . ARG A 1 298 ? -7.526 -2.204 21.351 1.00 95.31 298 ARG A CA 1
ATOM 2443 C C . ARG A 1 298 ? -6.538 -1.381 22.180 1.00 95.31 298 ARG A C 1
ATOM 2445 O O . ARG A 1 298 ? -5.925 -1.913 23.109 1.00 95.31 298 ARG A O 1
ATOM 2452 N N . TYR A 1 299 ? -6.339 -0.110 21.836 1.00 97.12 299 TYR A N 1
ATOM 2453 C CA . TYR A 1 299 ? -5.307 0.710 22.475 1.00 97.12 299 TYR A CA 1
ATOM 2454 C C . TYR A 1 299 ? -5.709 1.245 23.840 1.00 97.12 299 TYR A C 1
ATOM 2456 O O . TYR A 1 299 ? -4.862 1.291 24.729 1.00 97.12 299 TYR A O 1
ATOM 2464 N N . THR A 1 300 ? -6.982 1.565 24.054 1.00 96.25 300 THR A N 1
ATOM 2465 C CA . THR A 1 300 ? -7.495 1.906 25.381 1.00 96.25 300 THR A CA 1
ATOM 2466 C C . THR A 1 300 ? -7.352 0.717 26.329 1.00 96.25 300 THR A C 1
ATOM 2468 O O . THR A 1 300 ? -6.868 0.890 27.447 1.00 96.25 300 THR A O 1
ATOM 2471 N N . ALA A 1 301 ? -7.675 -0.504 25.884 1.00 96.19 301 ALA A N 1
ATOM 2472 C CA . ALA A 1 301 ? -7.466 -1.709 26.687 1.00 96.19 301 ALA A CA 1
ATOM 2473 C C . ALA A 1 301 ? -5.980 -1.947 27.009 1.00 96.19 301 ALA A C 1
ATOM 2475 O O . ALA A 1 301 ? -5.644 -2.307 28.136 1.00 96.19 301 ALA A O 1
ATOM 2476 N N . GLN A 1 302 ? -5.085 -1.706 26.045 1.00 94.75 302 GLN A N 1
ATOM 2477 C CA . GLN A 1 302 ? -3.639 -1.819 26.250 1.00 94.75 302 GLN A CA 1
ATOM 2478 C C . GLN A 1 302 ? -3.085 -0.752 27.210 1.00 94.75 302 GLN A C 1
ATOM 2480 O O . GLN A 1 302 ? -2.204 -1.058 28.010 1.00 94.75 302 GLN A O 1
ATOM 2485 N N . ALA A 1 303 ? -3.568 0.490 27.124 1.00 93.75 303 ALA A N 1
ATOM 2486 C CA . ALA A 1 303 ? -3.085 1.610 27.930 1.00 93.75 303 ALA A CA 1
ATOM 2487 C C . ALA A 1 303 ? -3.621 1.588 29.367 1.00 93.75 303 ALA A C 1
ATOM 2489 O O . ALA A 1 303 ? -2.948 2.070 30.273 1.00 93.75 303 ALA A O 1
ATOM 2490 N N . LYS A 1 304 ? -4.804 1.001 29.589 1.00 94.69 304 LYS A N 1
ATOM 2491 C CA . LYS A 1 304 ? -5.484 0.959 30.888 1.00 94.69 304 LYS A CA 1
ATOM 2492 C C . LYS A 1 304 ? -4.579 0.600 32.083 1.00 94.69 304 LYS A C 1
ATOM 2494 O O . LYS A 1 304 ? -4.535 1.413 32.999 1.00 94.69 304 LYS A O 1
ATOM 2499 N N . PRO A 1 305 ? -3.830 -0.523 32.104 1.00 92.94 305 PRO A N 1
ATOM 2500 C CA . PRO A 1 305 ? -2.982 -0.853 33.255 1.00 92.94 305 PRO A CA 1
ATOM 2501 C C . PRO A 1 305 ? -1.861 0.170 33.488 1.00 92.94 305 PRO A C 1
ATOM 2503 O O . PRO A 1 305 ? -1.509 0.439 34.628 1.00 92.94 305 PRO A O 1
ATOM 2506 N N . VAL A 1 306 ? -1.326 0.782 32.425 1.00 89.00 306 VAL A N 1
ATOM 2507 C CA . VAL A 1 306 ? -0.278 1.813 32.533 1.00 89.00 306 VAL A CA 1
ATOM 2508 C C . VAL A 1 306 ? -0.839 3.096 33.143 1.00 89.00 306 VAL A C 1
ATOM 2510 O O . VAL A 1 306 ? -0.190 3.708 33.982 1.00 89.00 306 VAL A O 1
ATOM 2513 N N . LEU A 1 307 ? -2.050 3.485 32.737 1.00 86.69 307 LEU A N 1
ATOM 2514 C CA . LEU A 1 307 ? -2.740 4.662 33.267 1.00 86.69 307 LEU A CA 1
ATOM 2515 C C . LEU A 1 307 ? -3.216 4.447 34.713 1.00 86.69 307 LEU A C 1
ATOM 2517 O O . LEU A 1 307 ? -3.191 5.374 35.513 1.00 86.69 307 LEU A O 1
ATOM 2521 N N . GLU A 1 308 ? -3.620 3.226 35.075 1.00 89.06 308 GLU A N 1
ATOM 2522 C CA . GLU A 1 308 ? -3.982 2.868 36.456 1.00 89.06 308 GLU A CA 1
ATOM 2523 C C . GLU A 1 308 ? -2.774 2.904 37.410 1.00 89.06 308 GLU A C 1
ATOM 2525 O O . GLU A 1 308 ? -2.932 3.189 38.597 1.00 89.06 308 GLU A O 1
ATOM 2530 N N . GLU A 1 309 ? -1.570 2.656 36.890 1.00 83.62 309 GLU A N 1
ATOM 2531 C CA . GLU A 1 309 ? -0.296 2.765 37.610 1.00 83.62 309 GLU A CA 1
ATOM 2532 C C . GLU A 1 309 ? 0.363 4.152 37.469 1.00 83.62 309 GLU A C 1
ATOM 2534 O O . GLU A 1 309 ? 1.476 4.362 37.958 1.00 83.62 309 GLU A O 1
ATOM 2539 N N . GLU A 1 310 ? -0.292 5.122 36.817 1.00 76.56 310 GLU A N 1
ATOM 2540 C CA . GLU A 1 310 ? 0.287 6.446 36.607 1.00 76.56 310 GLU A CA 1
ATOM 2541 C C . GLU A 1 310 ? 0.475 7.170 37.949 1.00 76.56 310 GLU A C 1
ATOM 2543 O O . GLU A 1 310 ? -0.464 7.482 38.687 1.00 76.56 310 GLU A O 1
ATOM 2548 N N . HIS A 1 311 ? 1.733 7.450 38.283 1.00 71.44 311 HIS A N 1
ATOM 2549 C CA . HIS A 1 311 ? 2.100 8.182 39.485 1.00 71.44 311 HIS A CA 1
ATOM 2550 C C . HIS A 1 311 ? 2.500 9.614 39.126 1.00 71.44 311 HIS A C 1
ATOM 2552 O O . HIS A 1 311 ? 3.510 9.846 38.464 1.00 71.44 311 HIS A O 1
ATOM 2558 N N . LEU A 1 312 ? 1.746 10.593 39.626 1.00 62.97 312 LEU A N 1
ATOM 2559 C CA . LEU A 1 312 ? 2.128 12.004 39.567 1.00 62.97 312 LEU A CA 1
ATOM 2560 C C . LEU A 1 312 ? 3.298 12.264 40.533 1.00 62.97 312 LEU A C 1
ATOM 2562 O O . LEU A 1 312 ? 3.162 12.064 41.741 1.00 62.97 312 LEU A O 1
ATOM 2566 N N . GLY A 1 313 ? 4.445 12.732 40.030 1.00 60.00 313 GLY A N 1
ATOM 2567 C CA . GLY A 1 313 ? 5.575 13.097 40.888 1.00 60.00 313 GLY A CA 1
ATOM 2568 C C . GLY A 1 313 ? 6.876 13.429 40.159 1.00 60.00 313 GLY A C 1
ATOM 2569 O O . GLY A 1 313 ? 7.005 13.272 38.949 1.00 60.00 313 GLY A O 1
ATOM 2570 N N . VAL A 1 314 ? 7.864 13.882 40.933 1.00 54.59 314 VAL A N 1
ATOM 2571 C CA . VAL A 1 314 ? 9.274 13.982 40.526 1.00 54.59 314 VAL A CA 1
ATOM 2572 C C . VAL A 1 314 ? 10.071 12.852 41.188 1.00 54.59 314 VAL A C 1
ATOM 2574 O O . VAL A 1 314 ? 9.759 12.494 42.328 1.00 54.59 314 VAL A O 1
ATOM 2577 N N . PRO A 1 315 ? 11.097 12.286 40.521 1.00 54.62 315 PRO A N 1
ATOM 2578 C CA . PRO A 1 315 ? 11.925 11.229 41.093 1.00 54.62 315 PRO A CA 1
ATOM 2579 C C . PRO A 1 315 ? 12.476 11.634 42.464 1.00 54.62 315 PRO A C 1
ATOM 2581 O O . PRO A 1 315 ? 13.156 12.649 42.594 1.00 54.62 315 PRO A O 1
ATOM 2584 N N . LEU A 1 316 ? 12.221 10.816 43.487 1.00 52.19 316 LEU A N 1
ATOM 2585 C CA . LEU A 1 316 ? 12.723 11.037 44.851 1.00 52.19 316 LEU A CA 1
ATOM 2586 C C . LEU A 1 316 ? 14.248 10.879 44.970 1.00 52.19 316 LEU A C 1
ATOM 2588 O O . LEU A 1 316 ? 14.828 11.253 45.987 1.00 52.19 316 LEU A O 1
ATOM 2592 N N . LEU A 1 317 ? 14.905 10.328 43.946 1.00 47.56 317 LEU A N 1
ATOM 2593 C CA . LEU A 1 317 ? 16.345 10.106 43.926 1.00 47.56 317 LEU A CA 1
ATOM 2594 C C . LEU A 1 317 ? 16.953 10.757 42.674 1.00 47.56 317 LEU A C 1
ATOM 2596 O O . LEU A 1 317 ? 16.532 10.418 41.564 1.00 47.56 317 LEU A O 1
ATOM 2600 N N . PRO A 1 318 ? 17.953 11.653 42.808 1.00 46.34 318 PRO A N 1
ATOM 2601 C CA . PRO A 1 318 ? 18.732 12.086 41.656 1.00 46.34 318 PRO A CA 1
ATOM 2602 C C . PRO A 1 318 ? 19.419 10.859 41.028 1.00 46.34 318 PRO A C 1
ATOM 2604 O O . PRO A 1 318 ? 19.783 9.934 41.764 1.00 46.34 318 PRO A O 1
ATOM 2607 N N . PRO A 1 319 ? 19.614 10.817 39.695 1.00 48.09 319 PRO A N 1
ATOM 2608 C CA . PRO A 1 319 ? 20.315 9.720 39.039 1.00 48.09 319 PRO A CA 1
ATOM 2609 C C . PRO A 1 319 ? 21.691 9.570 39.687 1.00 48.09 319 PRO A C 1
ATOM 2611 O O . PRO A 1 319 ? 22.561 10.430 39.554 1.00 48.09 319 PRO A O 1
ATOM 2614 N N . ALA A 1 320 ? 21.870 8.499 40.457 1.00 43.97 320 ALA A N 1
ATOM 2615 C CA . ALA A 1 320 ? 23.075 8.268 41.231 1.00 43.97 320 ALA A CA 1
ATOM 2616 C C . ALA A 1 320 ? 24.253 7.972 40.294 1.00 43.97 320 ALA A C 1
ATOM 2618 O O . ALA A 1 320 ? 24.565 6.824 39.989 1.00 43.97 320 ALA A O 1
ATOM 2619 N N . ARG A 1 321 ? 24.938 9.026 39.852 1.00 50.50 321 ARG A N 1
ATOM 2620 C CA . ARG A 1 321 ? 26.334 8.993 39.417 1.00 50.50 321 ARG A CA 1
ATOM 2621 C C . ARG A 1 321 ? 27.011 10.268 39.903 1.00 50.50 321 ARG A C 1
ATOM 2623 O O . ARG A 1 321 ? 26.955 11.288 39.230 1.00 50.50 321 ARG A O 1
ATOM 2630 N N . GLY A 1 322 ? 27.659 10.208 41.068 1.00 51.03 322 GLY A N 1
ATOM 2631 C CA . GLY A 1 322 ? 28.568 11.287 41.469 1.00 51.03 322 GLY A CA 1
ATOM 2632 C C . GLY A 1 322 ? 28.727 11.558 42.960 1.00 51.03 322 GLY A C 1
ATOM 2633 O O . GLY A 1 322 ? 28.734 12.716 43.358 1.00 51.03 322 GLY A O 1
ATOM 2634 N N . GLY A 1 323 ? 28.899 10.535 43.791 1.00 53.09 323 GLY A N 1
ATOM 2635 C CA . GLY A 1 323 ? 29.522 10.699 45.104 1.00 53.09 323 GLY A CA 1
ATOM 2636 C C . GLY A 1 323 ? 30.567 9.608 45.261 1.00 53.09 323 GLY A C 1
ATOM 2637 O O . GLY A 1 323 ? 30.203 8.438 45.334 1.00 53.09 323 GLY A O 1
ATOM 2638 N N . TRP A 1 324 ? 31.856 9.954 45.236 1.00 53.66 324 TRP A N 1
ATOM 2639 C CA . TRP A 1 324 ? 32.898 8.954 45.460 1.00 53.66 324 TRP A CA 1
ATOM 2640 C C . TRP A 1 324 ? 32.955 8.621 46.956 1.00 53.66 324 TRP A C 1
ATOM 2642 O O . TRP A 1 324 ? 33.040 9.541 47.775 1.00 53.66 324 TRP A O 1
ATOM 2652 N N . PRO A 1 325 ? 32.891 7.336 47.336 1.00 62.00 325 PRO A N 1
ATOM 2653 C CA . PRO A 1 325 ? 33.082 6.936 48.719 1.00 62.00 325 PRO A CA 1
ATOM 2654 C C . PRO A 1 325 ? 34.544 7.166 49.123 1.00 62.00 325 PRO A C 1
ATOM 2656 O O . PRO A 1 325 ? 35.458 6.602 48.523 1.00 62.00 325 PRO A O 1
ATOM 2659 N N . GLU A 1 326 ? 34.777 7.984 50.148 1.00 71.56 326 GLU A N 1
ATOM 2660 C CA . GLU A 1 326 ? 36.112 8.182 50.714 1.00 71.56 326 GLU A CA 1
ATOM 2661 C C . GLU A 1 326 ? 36.330 7.180 51.849 1.00 71.56 326 GLU A C 1
ATOM 2663 O O . GLU A 1 326 ? 35.573 7.141 52.823 1.00 71.56 326 GLU A O 1
ATOM 2668 N N . VAL A 1 327 ? 37.366 6.351 51.735 1.00 76.75 327 VAL A N 1
ATOM 2669 C CA . VAL A 1 327 ? 37.734 5.404 52.792 1.00 76.75 327 VAL A CA 1
ATOM 2670 C C . VAL A 1 327 ? 38.476 6.158 53.881 1.00 76.75 327 VAL A C 1
ATOM 2672 O O . VAL A 1 327 ? 39.631 6.531 53.705 1.00 76.75 327 VAL A O 1
ATOM 2675 N N . VAL A 1 328 ? 37.804 6.357 55.007 1.00 83.12 328 VAL A N 1
ATOM 2676 C CA . VAL A 1 328 ? 38.348 7.091 56.154 1.00 83.12 328 VAL A CA 1
ATOM 2677 C C . VAL A 1 328 ? 39.235 6.184 57.002 1.00 83.12 328 VAL A C 1
ATOM 2679 O O . VAL A 1 328 ? 40.175 6.655 57.630 1.00 83.12 328 VAL A O 1
ATOM 2682 N N . GLU A 1 329 ? 38.957 4.878 57.013 1.00 79.50 329 GLU A N 1
ATOM 2683 C CA . GLU A 1 329 ? 39.719 3.922 57.814 1.00 79.50 329 GLU A CA 1
ATOM 2684 C C . GLU A 1 329 ? 39.677 2.518 57.197 1.00 79.50 329 GLU A C 1
ATOM 2686 O O . GLU A 1 329 ? 38.620 2.060 56.748 1.00 79.50 329 GLU A O 1
ATOM 2691 N N . ARG A 1 330 ? 40.823 1.824 57.171 1.00 81.06 330 ARG A N 1
ATOM 2692 C CA . ARG A 1 330 ? 40.952 0.463 56.623 1.00 81.06 330 ARG A CA 1
ATOM 2693 C C . ARG A 1 330 ? 41.313 -0.526 57.724 1.00 81.06 330 ARG A C 1
ATOM 2695 O O . ARG A 1 330 ? 42.389 -0.428 58.303 1.00 81.06 330 ARG A O 1
ATOM 2702 N N . GLY A 1 331 ? 40.429 -1.488 57.969 1.00 82.56 331 GLY A N 1
ATOM 2703 C CA . GLY A 1 331 ? 40.701 -2.676 58.774 1.00 82.56 331 GLY A CA 1
ATOM 2704 C C . GLY A 1 331 ? 41.015 -3.895 57.904 1.00 82.56 331 GLY A C 1
ATOM 2705 O O . GLY A 1 331 ? 40.828 -3.870 56.685 1.00 82.56 331 GLY A O 1
ATOM 2706 N N . ALA A 1 332 ? 41.481 -4.972 58.542 1.00 75.75 332 ALA A N 1
ATOM 2707 C CA . ALA A 1 332 ? 41.856 -6.218 57.866 1.00 75.75 332 ALA A CA 1
ATOM 2708 C C . ALA A 1 332 ? 40.669 -6.899 57.154 1.00 75.75 332 ALA A C 1
ATOM 2710 O O . ALA A 1 332 ? 40.851 -7.529 56.117 1.00 75.75 332 ALA A O 1
ATOM 2711 N N . ASP A 1 333 ? 39.457 -6.728 57.681 1.00 71.94 333 ASP A N 1
ATOM 2712 C CA . ASP A 1 333 ? 38.226 -7.368 57.210 1.00 71.94 333 ASP A CA 1
ATOM 2713 C C . ASP A 1 333 ? 37.042 -6.391 57.054 1.00 71.94 333 ASP A C 1
ATOM 2715 O O . ASP A 1 333 ? 36.007 -6.768 56.505 1.00 71.94 333 ASP A O 1
ATOM 2719 N N . ARG A 1 334 ? 37.164 -5.124 57.496 1.00 68.31 334 ARG A N 1
ATOM 2720 C CA . ARG A 1 334 ? 36.102 -4.098 57.377 1.00 68.31 334 ARG A CA 1
ATOM 2721 C C . ARG A 1 334 ? 36.657 -2.695 57.188 1.00 68.31 334 ARG A C 1
ATOM 2723 O O . ARG A 1 334 ? 37.693 -2.345 57.743 1.00 68.31 334 ARG A O 1
ATOM 2730 N N . TRP A 1 335 ? 35.974 -1.897 56.374 1.00 81.06 335 TRP A N 1
ATOM 2731 C CA . TRP A 1 335 ? 36.401 -0.548 56.008 1.00 81.06 335 TRP A CA 1
ATOM 2732 C C . TRP A 1 335 ? 35.334 0.453 56.426 1.00 81.06 335 TRP A C 1
ATOM 2734 O O . TRP A 1 335 ? 34.139 0.202 56.262 1.00 81.06 335 TRP A O 1
ATOM 2744 N N . LYS A 1 336 ? 35.770 1.598 56.949 1.00 74.38 336 LYS A N 1
ATOM 2745 C CA . LYS A 1 336 ? 34.886 2.704 57.306 1.00 74.38 336 LYS A CA 1
ATOM 2746 C C . LYS A 1 336 ? 34.944 3.752 56.206 1.00 74.38 336 LYS A C 1
ATOM 2748 O O . LYS A 1 336 ? 36.010 4.281 55.893 1.00 74.38 336 LYS A O 1
ATOM 2753 N N . VAL A 1 337 ? 33.790 4.041 55.617 1.00 74.56 337 VAL A N 1
ATOM 2754 C CA . VAL A 1 337 ? 33.667 4.892 54.429 1.00 74.56 337 VAL A CA 1
ATOM 2755 C C . VAL A 1 337 ? 32.759 6.075 54.738 1.00 74.56 337 VAL A C 1
ATOM 2757 O O . VAL A 1 337 ? 31.724 5.909 55.384 1.00 74.56 337 VAL A O 1
ATOM 2760 N N . ARG A 1 338 ? 33.151 7.274 54.300 1.00 67.38 338 ARG A N 1
ATOM 2761 C CA . ARG A 1 338 ? 32.344 8.495 54.388 1.00 67.38 338 ARG A CA 1
ATOM 2762 C C . ARG A 1 338 ? 31.808 8.830 53.002 1.00 67.38 338 ARG A C 1
ATOM 2764 O O . ARG A 1 338 ? 32.553 8.862 52.026 1.00 67.38 338 ARG A O 1
ATOM 2771 N N . LEU A 1 339 ? 30.506 9.082 52.938 1.00 65.00 339 LEU A N 1
ATOM 2772 C CA . LEU A 1 339 ? 29.821 9.543 51.736 1.00 65.00 339 LEU A CA 1
ATOM 2773 C C . LEU A 1 339 ? 29.662 11.060 51.834 1.00 65.00 339 LEU A C 1
ATOM 2775 O O . LEU A 1 339 ? 29.097 11.561 52.806 1.00 65.00 339 LEU A O 1
ATOM 2779 N N . TRP A 1 340 ? 30.191 11.792 50.857 1.00 53.59 340 TRP A N 1
ATOM 2780 C CA . TRP A 1 340 ? 30.041 13.244 50.800 1.00 53.59 340 TRP A CA 1
ATOM 2781 C C . TRP A 1 340 ? 28.683 13.609 50.182 1.00 53.59 340 TRP A C 1
ATOM 2783 O O . TRP A 1 340 ? 28.400 13.166 49.067 1.00 53.59 340 TRP A O 1
ATOM 2793 N N . PRO A 1 341 ? 27.838 14.416 50.853 1.00 53.06 341 PRO A N 1
ATOM 2794 C CA . PRO A 1 341 ? 26.660 14.987 50.215 1.00 53.06 341 PRO A CA 1
ATOM 2795 C C . PRO A 1 341 ? 27.089 16.074 49.223 1.00 53.06 341 PRO A C 1
ATOM 2797 O O . PRO A 1 341 ? 27.938 16.913 49.537 1.00 53.06 341 PRO A O 1
ATOM 2800 N N . GLN A 1 342 ? 26.499 16.085 48.026 1.00 55.94 342 GLN A N 1
ATOM 2801 C CA . GLN A 1 342 ? 26.686 17.200 47.101 1.00 55.94 342 GLN A CA 1
ATOM 2802 C C . GLN A 1 342 ? 26.012 18.451 47.676 1.00 55.94 342 GLN A C 1
ATOM 2804 O O . GLN A 1 342 ? 24.836 18.422 48.043 1.00 55.94 342 GLN A O 1
ATOM 2809 N N . ARG A 1 343 ? 26.747 19.565 47.756 1.00 46.62 343 ARG A N 1
ATOM 2810 C CA . ARG A 1 343 ? 26.129 20.875 47.981 1.00 46.62 343 ARG A CA 1
ATOM 2811 C C . ARG A 1 343 ? 25.339 21.232 46.725 1.00 46.62 343 ARG A C 1
ATOM 2813 O O . ARG A 1 343 ? 25.940 21.519 45.696 1.00 46.62 343 ARG A O 1
ATOM 2820 N N . CYS A 1 344 ? 24.015 21.237 46.823 1.00 42.53 344 CYS A N 1
ATOM 2821 C CA . CYS A 1 344 ? 23.191 21.982 45.881 1.00 42.53 344 CYS A CA 1
ATOM 2822 C C . CYS A 1 344 ? 23.491 23.471 46.111 1.00 42.53 344 CYS A C 1
ATOM 2824 O O . CYS A 1 344 ? 23.257 23.980 47.208 1.00 42.53 344 CYS A O 1
ATOM 2826 N N . VAL A 1 345 ? 24.075 24.149 45.123 1.00 42.03 345 VAL A N 1
ATOM 2827 C CA . VAL A 1 345 ? 23.949 25.609 45.028 1.00 42.03 345 VAL A CA 1
ATOM 2828 C C . VAL A 1 345 ? 22.585 25.844 44.370 1.00 42.03 345 VAL A C 1
ATOM 2830 O O . VAL A 1 345 ? 22.308 25.141 43.397 1.00 42.03 345 VAL A O 1
ATOM 2833 N N . PRO A 1 346 ? 21.720 26.694 44.952 1.00 44.97 346 PRO A N 1
ATOM 2834 C CA . PRO A 1 346 ? 20.343 26.878 44.497 1.00 44.97 346 PRO A CA 1
ATOM 2835 C C . PRO A 1 346 ? 20.230 27.340 43.045 1.00 44.97 346 PRO A C 1
ATOM 2837 O O . PRO A 1 346 ? 21.168 28.019 42.562 1.00 44.97 346 PRO A O 1
#

Sequence (346 aa):
MKTTVRLSRAAAVFVLAVLAAGPAARGGFFYDRPYPDIEWLVHETEHFRVYYYAGEEWTARRVAKWAERAYGPVTELFSFPLKEKINIVVRDQEDYSNGWAAYNFDQITMWATPLYYVLRGRQDWIPDALTHEFTHIVSLKANSWKSEGALLVLGQGLVEDGVHDVDVGVALMIGWNTPWFWSEGVAEYGTHLAGYNWWTTSRDMLQRMSMLEDNYLDYEQLFSRGMAPSSFDGERGYQQGYTMALCVLEKYGRRKWAELALNSARKGHLEWDRNFRDVLGVSGEELFEGWLEWMKERYTAQAKPVLEEEHLGVPLLPPARGGWPEVVERGADRWKVRLWPQRCVP

pLDDT: mean 76.57, std 22.57, range [26.34, 98.31]